Protein AF-A0A183QCM9-F1 (afdb_monomer_lite)

Radius of gyration: 24.81 Å; chains: 1; bounding box: 73×42×81 Å

Secondary structure (DSSP, 8-state):
----------------TTTTTTT--S------------HHHHHHHHHHHHHHHHHHHHHHHHHHHHHHHHH-GGG--HHHHHHHHHHHHHHHHHHHHHHHHTPPEEEEPTTS-EEEEE----TTS-TTSHHHHHHHHHHHHHHHHHHTTT-GGGGGGGGHHHHHHHHHHIIIIIHHHHH-TTHHHHHHHHHHHHHHHHHHHHHHHHHHHTTTTTS--

Foldseek 3Di:
DDDDDDPDDPPDDDDPPPPVVVVVPDDDDDDDPDDPDPLVVLLVVLVVVLVVLVCLQVVLLVVLVVCCVPPVVVVPDPVVVVLLVVLVVQLVVLSVVSCVQQDWDWDQDPVRDTDGPGRGDRLPPDDVDSSVLSVVSSVQSSVLSNCCVVDVVSSVSNVVNVVVVVVCCCVPPVCCVPPPPCVVPVVCVVVVVVVVVVVVVVVVVVVVVVVVVPPDD

pLDDT: mean 70.42, std 18.21, range [29.75, 94.12]

Sequence (217 aa):
MGSGSEYRCSQIFCYPKATFLLLVMFNQKKAHKEGTKSEKLIHEENVRTLKFYRYLFLSCYVVYFVITLTFFWSTFTKRYITLSLGCFGACLAAYKFMSYMASPSYAVNERGTRQLVDAGLDLNIGSGGLGEQAKDAIIMCSLVTMLSLIHQYFWFLLLIIPIRLFYVLWVNILAPWIFDPNQETQVNEKKQKKMERKMRRVGHLMHGTDRGVGRAN

Organism: NCBI:txid6188

Structure (mmCIF, N/CA/C/O backbone):
data_AF-A0A183QCM9-F1
#
_entry.id   AF-A0A183QCM9-F1
#
loop_
_atom_site.group_PDB
_atom_site.id
_atom_site.type_symbol
_atom_site.label_atom_id
_atom_site.label_alt_id
_atom_site.label_comp_id
_atom_site.label_asym_id
_atom_site.label_entity_id
_atom_site.label_seq_id
_atom_site.pdbx_PDB_ins_code
_atom_site.Cartn_x
_atom_site.Cartn_y
_atom_site.Cartn_z
_atom_site.occupancy
_atom_site.B_iso_or_equiv
_atom_site.auth_seq_id
_atom_site.auth_comp_id
_atom_site.auth_asym_id
_atom_site.auth_atom_id
_atom_site.pdbx_PDB_model_num
ATOM 1 N N . MET A 1 1 ? 51.012 9.308 -6.200 1.00 33.56 1 MET A N 1
ATOM 2 C CA . MET A 1 1 ? 50.925 9.574 -4.748 1.00 33.56 1 MET A CA 1
ATOM 3 C C . MET A 1 1 ? 49.754 10.517 -4.517 1.00 33.56 1 MET A C 1
ATOM 5 O O . MET A 1 1 ? 49.807 11.602 -5.070 1.00 33.56 1 MET A O 1
ATOM 9 N N . GLY A 1 2 ? 48.735 10.075 -3.761 1.00 35.66 2 GLY A N 1
ATOM 10 C CA . GLY A 1 2 ? 47.577 10.862 -3.279 1.00 35.66 2 GLY A CA 1
ATOM 11 C C . GLY A 1 2 ? 46.584 11.292 -4.370 1.00 35.66 2 GLY A C 1
ATOM 12 O O . GLY A 1 2 ? 46.995 11.703 -5.437 1.00 35.66 2 GLY A O 1
ATOM 13 N N . SER A 1 3 ? 45.264 11.233 -4.229 1.00 29.75 3 SER A N 1
ATOM 14 C CA . SER A 1 3 ? 44.393 11.086 -3.065 1.00 29.75 3 SER A CA 1
ATOM 15 C C . SER A 1 3 ? 43.049 10.558 -3.588 1.00 29.75 3 SER A C 1
ATOM 17 O O . SER A 1 3 ? 42.420 11.192 -4.433 1.00 29.75 3 SER A O 1
ATOM 19 N N . GLY A 1 4 ? 42.650 9.361 -3.153 1.00 32.19 4 GLY A N 1
ATOM 20 C CA . GLY A 1 4 ? 41.322 8.814 -3.409 1.00 32.19 4 GLY A CA 1
ATOM 21 C C . GLY A 1 4 ? 40.372 9.339 -2.343 1.00 32.19 4 GLY A C 1
ATOM 22 O O . GLY A 1 4 ? 40.523 8.988 -1.175 1.00 32.19 4 GLY A O 1
ATOM 23 N N . SER A 1 5 ? 39.419 10.188 -2.731 1.00 35.88 5 SER A N 1
ATOM 24 C CA . SER A 1 5 ? 38.401 10.688 -1.812 1.00 35.88 5 SER A CA 1
ATOM 25 C C . SER A 1 5 ? 37.395 9.585 -1.504 1.00 35.88 5 SER A C 1
ATOM 27 O O . SER A 1 5 ? 36.589 9.168 -2.339 1.00 35.88 5 SER A O 1
ATOM 29 N N . GLU A 1 6 ? 37.481 9.125 -0.271 1.00 36.28 6 GLU A N 1
ATOM 30 C CA . GLU A 1 6 ? 36.533 8.279 0.421 1.00 36.28 6 GLU A CA 1
ATOM 31 C C . GLU A 1 6 ? 35.112 8.860 0.390 1.00 36.28 6 GLU A C 1
ATOM 33 O O . GLU A 1 6 ? 34.869 9.962 0.875 1.00 36.28 6 GLU A O 1
ATOM 38 N N . TYR A 1 7 ? 34.140 8.071 -0.066 1.00 37.28 7 TYR A N 1
ATOM 39 C CA . TYR A 1 7 ? 32.736 8.271 0.298 1.00 37.28 7 TYR A CA 1
ATOM 40 C C . TYR A 1 7 ? 32.415 7.334 1.459 1.00 37.28 7 TYR A C 1
ATOM 42 O O . TYR A 1 7 ? 31.807 6.274 1.312 1.00 37.28 7 TYR A O 1
ATOM 50 N N . ARG A 1 8 ? 32.928 7.723 2.627 1.00 33.69 8 ARG A N 1
ATOM 51 C CA . ARG A 1 8 ? 32.689 7.092 3.921 1.00 33.69 8 ARG A CA 1
ATOM 52 C C . ARG A 1 8 ? 31.376 7.648 4.487 1.00 33.69 8 ARG A C 1
ATOM 54 O O . ARG A 1 8 ? 31.260 8.834 4.747 1.00 33.69 8 ARG A O 1
ATOM 61 N N . CYS A 1 9 ? 30.401 6.761 4.666 1.00 37.06 9 CYS A N 1
ATOM 62 C CA . CYS A 1 9 ? 29.493 6.718 5.815 1.00 37.06 9 CYS A CA 1
ATOM 63 C C . CYS A 1 9 ? 28.888 8.056 6.317 1.00 37.06 9 CYS A C 1
ATOM 65 O O . CYS A 1 9 ? 29.450 8.708 7.190 1.00 37.06 9 CYS A O 1
ATOM 67 N N . SER A 1 10 ? 27.659 8.378 5.895 1.00 33.44 10 SER A N 1
ATOM 68 C CA . SER A 1 10 ? 26.713 9.133 6.737 1.00 33.44 10 SER A CA 1
ATOM 69 C C . SER A 1 10 ? 25.597 8.201 7.203 1.00 33.44 10 SER A C 1
ATOM 71 O O . SER A 1 10 ? 24.537 8.058 6.600 1.00 33.44 10 SER A O 1
ATOM 73 N N . GLN A 1 11 ? 25.933 7.509 8.288 1.00 37.16 11 GLN A N 1
ATOM 74 C CA . GLN A 1 11 ? 25.071 6.772 9.201 1.00 37.16 11 GLN A CA 1
ATOM 75 C C . GLN A 1 11 ? 24.305 7.758 10.087 1.00 37.16 11 GLN A C 1
ATOM 77 O O . GLN A 1 11 ? 24.778 8.078 11.169 1.00 37.16 11 GLN A O 1
ATOM 82 N N . ILE A 1 12 ? 23.130 8.235 9.672 1.00 35.66 12 ILE A N 1
ATOM 83 C CA . ILE A 1 12 ? 22.180 8.868 10.606 1.00 35.66 12 ILE A CA 1
ATOM 84 C C . ILE A 1 12 ? 20.751 8.496 10.193 1.00 35.66 12 ILE A C 1
ATOM 86 O O . ILE A 1 12 ? 19.991 9.327 9.726 1.00 35.66 12 ILE A O 1
ATOM 90 N N . PHE A 1 13 ? 20.414 7.209 10.288 1.00 33.84 13 PHE A N 1
ATOM 91 C CA . PHE A 1 13 ? 19.097 6.722 10.734 1.00 33.84 13 PHE A CA 1
ATOM 92 C C . PHE A 1 13 ? 19.212 5.214 11.001 1.00 33.84 13 PHE A C 1
ATOM 94 O O . PHE A 1 13 ? 18.656 4.357 10.315 1.00 33.84 13 PHE A O 1
ATOM 101 N N . CYS A 1 14 ? 20.028 4.889 12.002 1.00 44.91 14 CYS A N 1
ATOM 102 C CA . CYS A 1 14 ? 20.029 3.586 12.642 1.00 44.91 14 CYS A CA 1
ATOM 103 C C . CYS A 1 14 ? 18.964 3.624 13.751 1.00 44.91 14 CYS A C 1
ATOM 105 O O . CYS A 1 14 ? 19.211 4.137 14.834 1.00 44.91 14 CYS A O 1
ATOM 107 N N . TYR A 1 15 ? 17.764 3.127 13.454 1.00 41.06 15 TYR A N 1
ATOM 108 C CA . TYR A 1 15 ? 16.844 2.555 14.442 1.00 41.06 15 TYR A CA 1
ATOM 109 C C . TYR A 1 15 ? 16.393 1.194 13.896 1.00 41.06 15 TYR A C 1
ATOM 111 O O . TYR A 1 15 ? 16.365 0.987 12.678 1.00 41.06 15 TYR A O 1
ATOM 119 N N . PRO A 1 16 ? 16.179 0.206 14.772 1.00 42.31 16 PRO A N 1
ATOM 120 C CA . PRO A 1 16 ? 16.552 -1.166 14.505 1.00 42.31 16 PRO A CA 1
ATOM 121 C C . PRO A 1 16 ? 15.592 -1.792 13.501 1.00 42.31 16 PRO A C 1
ATOM 123 O O . PRO A 1 16 ? 14.457 -2.138 13.816 1.00 42.31 16 PRO A O 1
ATOM 126 N N . LYS A 1 17 ? 16.118 -2.087 12.313 1.00 46.19 17 LYS A N 1
ATOM 127 C CA . LYS A 1 17 ? 15.540 -3.075 11.398 1.00 46.19 17 LYS A CA 1
ATOM 128 C C . LYS A 1 17 ? 15.493 -4.483 12.013 1.00 46.19 17 LYS A C 1
ATOM 130 O O . LYS A 1 17 ? 15.121 -5.401 11.313 1.00 46.19 17 LYS A O 1
ATOM 135 N N . ALA A 1 18 ? 15.885 -4.697 13.270 1.00 39.47 18 ALA A N 1
ATOM 136 C CA . ALA A 1 18 ? 15.950 -6.019 13.890 1.00 39.47 18 ALA A CA 1
ATOM 137 C C . ALA A 1 18 ? 14.667 -6.409 14.651 1.00 39.47 18 ALA A C 1
ATOM 139 O O . ALA A 1 18 ? 14.301 -7.579 14.647 1.00 39.47 18 ALA A O 1
ATOM 140 N N . THR A 1 19 ? 13.934 -5.461 15.246 1.00 43.91 19 THR A N 1
ATOM 141 C CA . THR A 1 19 ? 12.790 -5.810 16.118 1.00 43.91 19 THR A CA 1
ATOM 142 C C . THR A 1 19 ? 11.474 -5.966 15.352 1.00 43.91 19 THR A C 1
ATOM 144 O O . THR A 1 19 ? 10.635 -6.777 15.724 1.00 43.91 19 THR A O 1
ATOM 147 N N . PHE A 1 20 ? 11.303 -5.263 14.231 1.00 42.12 20 PHE A N 1
ATOM 148 C CA . PHE A 1 20 ? 10.138 -5.436 13.350 1.00 42.12 20 PHE A CA 1
ATOM 149 C C . PHE A 1 20 ? 10.320 -6.578 12.337 1.00 42.12 20 PHE A C 1
ATOM 151 O O . PHE A 1 20 ? 9.360 -7.144 11.821 1.00 42.12 20 PHE A O 1
ATOM 158 N N . LEU A 1 21 ? 11.575 -6.941 12.074 1.00 43.53 21 LEU A N 1
ATOM 159 C CA . LEU A 1 21 ? 11.946 -7.962 11.103 1.00 43.53 21 LEU A CA 1
ATOM 160 C C . LEU A 1 21 ? 11.696 -9.375 11.628 1.00 43.53 21 LEU A C 1
ATOM 162 O O . LEU A 1 21 ? 11.402 -10.247 10.825 1.00 43.53 21 LEU A O 1
ATOM 166 N N . LEU A 1 22 ? 11.714 -9.605 12.946 1.00 40.75 22 LEU A N 1
ATOM 167 C CA . LEU A 1 22 ? 11.486 -10.943 13.503 1.00 40.75 22 LEU A CA 1
ATOM 168 C C . LEU A 1 22 ? 10.038 -11.446 13.346 1.00 40.75 22 LEU A C 1
ATOM 170 O O . LEU A 1 22 ? 9.829 -12.655 13.306 1.00 40.75 22 LEU A O 1
ATOM 174 N N . LEU A 1 23 ? 9.049 -10.555 13.197 1.00 44.03 23 LEU A N 1
ATOM 175 C CA . LEU A 1 23 ? 7.640 -10.943 13.032 1.00 44.03 23 LEU A CA 1
ATOM 176 C C . LEU A 1 23 ? 7.211 -11.087 11.556 1.00 44.03 23 LEU A C 1
ATOM 178 O O . LEU A 1 23 ? 6.189 -11.700 11.267 1.00 44.03 23 LEU A O 1
ATOM 182 N N . VAL A 1 24 ? 8.008 -10.565 10.614 1.00 46.66 24 VAL A N 1
ATOM 183 C CA . VAL A 1 24 ? 7.757 -10.614 9.155 1.00 46.66 24 VAL A CA 1
ATOM 184 C C . VAL A 1 24 ? 8.752 -11.563 8.459 1.00 46.66 24 VAL A C 1
ATOM 186 O O . VAL A 1 24 ? 9.052 -11.450 7.273 1.00 46.66 24 VAL A O 1
ATOM 189 N N . MET A 1 25 ? 9.265 -12.554 9.196 1.00 39.16 25 MET A N 1
ATOM 190 C CA . MET A 1 25 ? 10.126 -13.640 8.703 1.00 39.16 25 MET A CA 1
ATOM 191 C C . MET A 1 25 ? 9.339 -14.712 7.930 1.00 39.16 25 MET A C 1
ATOM 193 O O . MET A 1 25 ? 9.562 -15.906 8.096 1.00 39.16 25 MET A O 1
ATOM 197 N N . PHE A 1 26 ? 8.441 -14.306 7.034 1.00 41.94 26 PHE A N 1
ATOM 198 C CA . PHE A 1 26 ? 7.976 -15.178 5.962 1.00 41.94 26 PHE A CA 1
ATOM 199 C C . PHE A 1 26 ? 8.173 -14.471 4.623 1.00 41.94 26 PHE A C 1
ATOM 201 O O . PHE A 1 26 ? 7.394 -13.612 4.224 1.00 41.94 26 PHE A O 1
ATOM 208 N N . ASN A 1 27 ? 9.201 -14.944 3.909 1.00 44.69 27 ASN A N 1
ATOM 209 C CA . ASN A 1 27 ? 9.439 -14.775 2.472 1.00 44.69 27 ASN A CA 1
ATOM 210 C C . ASN A 1 27 ? 10.376 -13.640 2.020 1.00 44.69 27 ASN A C 1
ATOM 212 O O . AS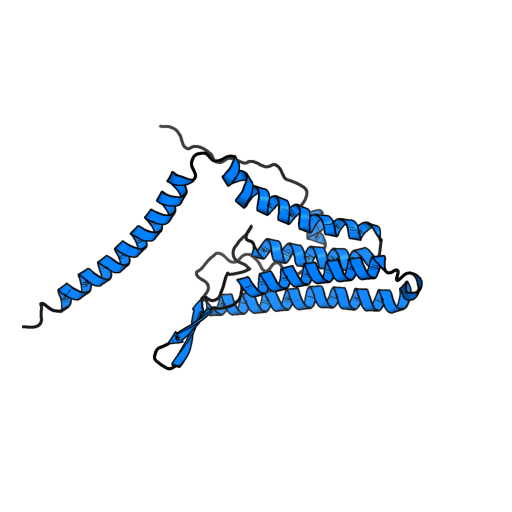N A 1 27 ? 10.021 -12.807 1.192 1.00 44.69 27 ASN A O 1
ATOM 216 N N . GLN A 1 28 ? 11.637 -13.689 2.456 1.00 35.59 28 GLN A N 1
ATOM 217 C CA . GLN A 1 28 ? 12.741 -13.142 1.660 1.00 35.59 28 GLN A CA 1
ATOM 218 C C . GLN A 1 28 ? 13.481 -14.306 0.993 1.00 35.59 28 GLN A C 1
ATOM 220 O O . GLN A 1 28 ? 14.385 -14.916 1.565 1.00 35.59 28 GLN A O 1
ATOM 225 N N . LYS A 1 29 ? 13.055 -14.660 -0.229 1.00 37.72 29 LYS A N 1
ATOM 226 C CA . LYS A 1 29 ? 13.871 -15.490 -1.125 1.00 37.72 29 LYS A CA 1
ATOM 227 C C . LYS A 1 29 ? 15.228 -14.800 -1.291 1.00 37.72 29 LYS A C 1
ATOM 229 O O . LYS A 1 29 ? 15.287 -13.616 -1.605 1.00 37.72 29 LYS A O 1
ATOM 234 N N . LYS A 1 30 ? 16.296 -15.564 -1.053 1.00 34.06 30 LYS A N 1
ATOM 235 C CA . LYS A 1 30 ? 17.705 -15.146 -1.092 1.00 34.06 30 LYS A CA 1
ATOM 236 C C . LYS A 1 30 ? 17.991 -14.273 -2.323 1.00 34.06 30 LYS A C 1
ATOM 238 O O . LYS A 1 30 ? 17.624 -14.657 -3.433 1.00 34.06 30 LYS A O 1
ATOM 243 N N . ALA A 1 31 ? 18.663 -13.140 -2.111 1.00 35.16 31 ALA A N 1
ATOM 244 C CA . ALA A 1 31 ? 19.127 -12.245 -3.167 1.00 35.16 31 ALA A CA 1
ATOM 245 C C . ALA A 1 31 ? 20.007 -13.024 -4.158 1.00 35.16 31 ALA A C 1
ATOM 247 O O . ALA A 1 31 ? 21.137 -13.405 -3.849 1.00 35.16 31 ALA A O 1
ATOM 248 N N . HIS A 1 32 ? 19.458 -13.317 -5.335 1.00 33.41 32 HIS A N 1
ATOM 249 C CA . HIS A 1 32 ? 20.208 -13.919 -6.426 1.00 33.41 32 HIS A CA 1
ATOM 250 C C . HIS A 1 32 ? 20.970 -12.807 -7.146 1.00 33.41 32 HIS A C 1
ATOM 252 O O . HIS A 1 32 ? 20.375 -11.790 -7.500 1.00 33.41 32 HIS A O 1
ATOM 258 N N . LYS A 1 33 ? 22.277 -13.003 -7.351 1.00 34.47 33 LYS A N 1
ATOM 259 C CA . LYS A 1 33 ? 23.149 -12.072 -8.079 1.00 34.47 33 LYS A CA 1
ATOM 260 C C . LYS A 1 33 ? 22.530 -11.701 -9.432 1.00 34.47 33 LYS A C 1
ATOM 262 O O . LYS A 1 33 ? 21.987 -12.569 -10.123 1.00 34.47 33 LYS A O 1
ATOM 267 N N . GLU A 1 34 ? 22.620 -10.414 -9.758 1.00 47.22 34 GLU A N 1
ATOM 268 C CA . GLU A 1 34 ? 22.103 -9.765 -10.964 1.00 47.22 34 GLU A CA 1
ATOM 269 C C . GLU A 1 34 ? 22.763 -10.342 -12.226 1.00 47.22 34 GLU A C 1
ATOM 271 O O . GLU A 1 34 ? 23.794 -9.873 -12.698 1.00 47.22 34 GLU A O 1
ATOM 276 N N . GLY A 1 35 ? 22.166 -11.400 -12.768 1.00 40.75 35 GLY A N 1
ATOM 277 C CA . GLY A 1 35 ? 22.272 -11.733 -14.184 1.00 40.75 35 GLY A CA 1
ATOM 278 C C . GLY A 1 35 ? 21.054 -11.166 -14.904 1.00 40.75 35 GLY A C 1
ATOM 279 O O . GLY A 1 35 ? 19.983 -11.085 -14.303 1.00 40.75 35 GLY A O 1
ATOM 280 N N . THR A 1 36 ? 21.210 -10.771 -16.168 1.00 46.09 36 THR A N 1
ATOM 281 C CA . THR A 1 36 ? 20.147 -10.263 -17.048 1.00 46.09 36 THR A CA 1
ATOM 282 C C . THR A 1 36 ? 18.964 -11.239 -17.069 1.00 46.09 36 THR A C 1
ATOM 284 O O . THR A 1 36 ? 18.945 -12.196 -17.843 1.00 46.09 36 THR A O 1
ATOM 287 N N . LYS A 1 37 ? 17.992 -11.050 -16.168 1.00 60.22 37 LYS A N 1
ATOM 288 C CA . LYS A 1 37 ? 16.781 -11.869 -16.131 1.00 60.22 37 LYS A CA 1
ATOM 28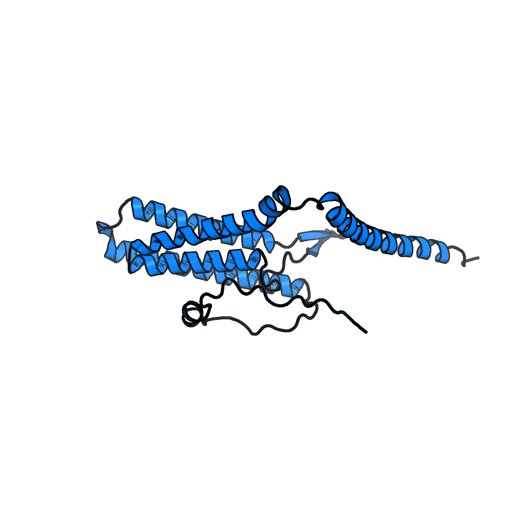9 C C . LYS A 1 37 ? 16.013 -11.619 -17.426 1.00 60.22 37 LYS A C 1
ATOM 291 O O . LYS A 1 37 ? 15.892 -10.480 -17.867 1.00 60.22 37 LYS A O 1
ATOM 296 N N . SER A 1 38 ? 15.510 -12.683 -18.048 1.00 67.62 38 SER A N 1
ATOM 297 C CA . SER A 1 38 ? 14.668 -12.554 -19.240 1.00 67.62 38 SER A CA 1
ATOM 298 C C . SER A 1 38 ? 13.412 -11.743 -18.902 1.00 67.62 38 SER A C 1
ATOM 300 O O . SER A 1 38 ? 12.798 -11.973 -17.864 1.00 67.62 38 SER A O 1
ATOM 302 N N . GLU A 1 39 ? 12.996 -10.835 -19.785 1.00 68.81 39 GLU A N 1
ATOM 303 C CA . GLU A 1 39 ? 11.806 -9.980 -19.625 1.00 68.81 39 GLU A CA 1
ATOM 304 C C . GLU A 1 39 ? 10.537 -10.773 -19.268 1.00 68.81 39 GLU A C 1
ATOM 306 O O . GLU A 1 39 ? 9.718 -10.337 -18.461 1.00 68.81 39 GLU A O 1
ATOM 311 N N . LYS A 1 40 ? 10.403 -11.995 -19.798 1.00 76.12 40 LYS A N 1
ATOM 312 C CA . LYS A 1 40 ? 9.297 -12.904 -19.460 1.00 76.12 40 LYS A CA 1
ATOM 313 C C . LYS A 1 40 ? 9.332 -13.349 -17.995 1.00 76.12 40 LYS A C 1
ATOM 315 O O . LYS A 1 40 ? 8.288 -13.398 -17.352 1.00 76.12 40 LYS A O 1
ATOM 320 N N . LEU A 1 41 ? 10.524 -13.641 -17.471 1.00 79.44 41 LEU A N 1
ATOM 321 C CA . LEU A 1 41 ? 10.718 -14.038 -16.076 1.00 79.44 41 LEU A CA 1
ATOM 322 C C . LEU A 1 41 ? 10.431 -12.864 -15.133 1.00 79.44 41 LEU A C 1
ATOM 324 O O . LEU A 1 41 ? 9.762 -13.053 -14.124 1.00 79.44 41 LEU A O 1
ATOM 328 N N . ILE A 1 42 ? 10.871 -11.654 -15.494 1.00 77.31 42 ILE A N 1
ATOM 329 C CA . ILE A 1 42 ? 10.589 -10.424 -14.734 1.00 77.31 42 ILE A CA 1
ATOM 330 C C . ILE A 1 42 ? 9.078 -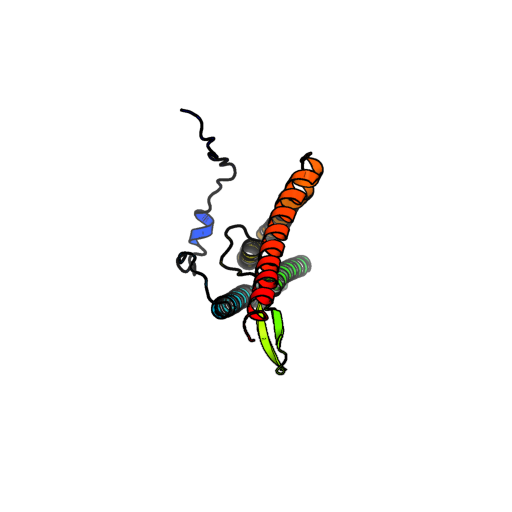10.190 -14.651 1.00 77.31 42 ILE A C 1
ATOM 332 O O . ILE A 1 42 ? 8.540 -9.941 -13.572 1.00 77.31 42 ILE A O 1
ATOM 336 N N . HIS A 1 43 ? 8.372 -10.327 -15.775 1.00 81.06 43 HIS A N 1
ATOM 337 C CA . HIS A 1 43 ? 6.923 -10.173 -15.801 1.00 81.06 43 HIS A CA 1
ATOM 338 C C . HIS A 1 43 ? 6.216 -11.208 -14.910 1.00 81.06 43 HIS A C 1
ATOM 340 O O . HIS A 1 43 ? 5.342 -10.857 -14.114 1.00 81.06 43 HIS A O 1
ATOM 346 N N . GLU A 1 44 ? 6.611 -12.479 -14.994 1.00 83.25 44 GLU A N 1
ATOM 347 C CA . GLU A 1 44 ? 6.026 -13.542 -14.174 1.00 83.25 44 GLU A CA 1
ATOM 348 C C . GLU A 1 44 ? 6.298 -13.337 -12.672 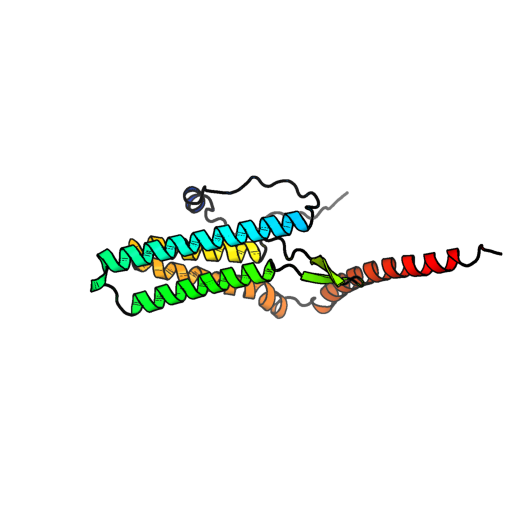1.00 83.25 44 GLU A C 1
ATOM 350 O O . GLU A 1 44 ? 5.387 -13.466 -11.845 1.00 83.25 44 GLU A O 1
ATOM 355 N N . GLU A 1 45 ? 7.522 -12.944 -12.306 1.00 83.44 45 GLU A N 1
ATOM 356 C CA . GLU A 1 45 ? 7.895 -12.607 -10.929 1.00 83.44 45 GLU A CA 1
ATOM 357 C C . GLU A 1 45 ? 7.104 -11.397 -10.402 1.00 83.44 45 GLU A C 1
ATOM 359 O O . GLU A 1 45 ? 6.604 -11.429 -9.270 1.00 83.44 45 GLU A O 1
ATOM 364 N N . ASN A 1 46 ? 6.913 -10.365 -11.226 1.00 85.50 46 ASN A N 1
ATOM 365 C CA . ASN A 1 46 ? 6.111 -9.187 -10.895 1.00 85.50 46 ASN A CA 1
ATOM 366 C C . ASN A 1 46 ? 4.641 -9.556 -10.643 1.00 85.50 46 ASN A C 1
ATOM 368 O O . ASN A 1 46 ? 4.068 -9.172 -9.620 1.00 85.50 46 ASN A O 1
ATOM 372 N N . VAL A 1 47 ? 4.030 -10.360 -11.521 1.00 85.69 47 VAL A N 1
ATOM 373 C CA . VAL A 1 47 ? 2.641 -10.826 -11.361 1.00 85.69 47 VAL A CA 1
ATOM 374 C C . VAL A 1 47 ? 2.486 -11.668 -10.098 1.00 85.69 47 VAL A C 1
ATOM 376 O O . VAL A 1 47 ? 1.514 -11.503 -9.353 1.00 85.69 47 VAL A O 1
ATOM 379 N N . ARG A 1 48 ? 3.442 -12.560 -9.818 1.00 86.19 48 ARG A N 1
ATOM 380 C CA . ARG A 1 48 ? 3.442 -13.366 -8.592 1.00 86.19 48 ARG A CA 1
ATOM 381 C C . ARG A 1 48 ? 3.524 -12.486 -7.347 1.00 86.19 48 ARG A C 1
ATOM 383 O O . ARG A 1 48 ? 2.773 -12.707 -6.397 1.00 86.19 48 ARG A O 1
ATOM 390 N N . THR A 1 49 ? 4.387 -11.476 -7.375 1.00 86.50 49 THR A N 1
ATOM 391 C CA . THR A 1 49 ? 4.550 -10.506 -6.285 1.00 86.50 49 THR A CA 1
ATOM 392 C C . THR A 1 49 ? 3.257 -9.726 -6.048 1.00 86.50 49 THR A C 1
ATOM 394 O O . THR A 1 49 ? 2.763 -9.681 -4.923 1.00 86.50 49 THR A O 1
ATOM 397 N N . LEU A 1 50 ? 2.634 -9.192 -7.101 1.00 88.19 50 LEU A N 1
ATOM 398 C CA . LEU A 1 50 ? 1.357 -8.480 -6.992 1.00 88.19 50 LEU A CA 1
ATOM 399 C C . LEU A 1 50 ? 0.249 -9.362 -6.408 1.00 88.19 50 LEU A C 1
ATOM 401 O O . LEU A 1 50 ? -0.512 -8.910 -5.553 1.00 88.19 50 LEU A O 1
ATOM 405 N N . LYS A 1 51 ? 0.150 -10.625 -6.840 1.00 90.06 51 LYS A N 1
ATOM 406 C CA . LYS A 1 51 ? -0.829 -11.573 -6.284 1.00 90.06 51 LYS A CA 1
ATOM 407 C C . LYS A 1 51 ? -0.589 -11.811 -4.795 1.00 90.06 51 LYS A C 1
ATOM 409 O O . LYS A 1 51 ? -1.545 -11.766 -4.029 1.00 90.06 51 LYS A O 1
ATOM 414 N N . PHE A 1 52 ? 0.662 -12.014 -4.385 1.00 90.06 52 PHE A N 1
ATOM 415 C CA . PHE A 1 52 ? 1.016 -12.209 -2.979 1.00 90.06 52 PHE A CA 1
ATOM 416 C C . PHE A 1 52 ? 0.552 -11.036 -2.107 1.00 90.06 52 PHE A C 1
ATOM 418 O O . PHE A 1 52 ? -0.201 -11.247 -1.158 1.00 90.06 52 PHE A O 1
ATOM 425 N N . TYR A 1 53 ? 0.917 -9.802 -2.469 1.00 89.81 53 TYR A N 1
ATOM 426 C CA . TYR A 1 53 ? 0.519 -8.621 -1.698 1.00 89.81 53 TYR A CA 1
ATOM 427 C C . TYR A 1 53 ? -0.990 -8.389 -1.714 1.00 89.81 53 TYR A C 1
ATOM 429 O O . TYR A 1 53 ? -1.550 -7.990 -0.696 1.00 89.81 53 TYR A O 1
ATOM 437 N N . ARG A 1 54 ? -1.665 -8.690 -2.832 1.00 91.19 54 ARG A N 1
ATOM 438 C CA . ARG A 1 54 ? -3.127 -8.646 -2.910 1.00 91.19 54 ARG A CA 1
ATOM 439 C C . ARG A 1 54 ? -3.765 -9.584 -1.893 1.00 91.19 54 ARG A C 1
ATOM 441 O O . ARG A 1 54 ? -4.631 -9.149 -1.144 1.00 91.19 54 ARG A O 1
ATOM 448 N N . TYR A 1 55 ? -3.355 -10.851 -1.867 1.00 91.12 55 TYR A N 1
ATOM 449 C CA . TYR A 1 55 ? -3.911 -11.811 -0.917 1.00 91.12 55 TYR A CA 1
ATOM 450 C C . TYR A 1 55 ? -3.591 -11.432 0.527 1.00 91.12 55 TYR A C 1
ATOM 452 O O . TYR A 1 55 ? -4.496 -11.491 1.349 1.00 91.12 55 TYR A O 1
ATOM 460 N N . LEU A 1 56 ? -2.369 -10.963 0.803 1.00 91.25 56 LEU A N 1
ATOM 461 C CA . LEU A 1 56 ? -1.934 -10.511 2.126 1.00 91.25 56 LEU A CA 1
ATOM 462 C C . LEU A 1 56 ? -2.882 -9.454 2.714 1.00 91.25 56 LEU A C 1
ATOM 464 O O . LEU A 1 56 ? -3.441 -9.648 3.794 1.00 91.25 56 LEU A O 1
ATOM 468 N N . PHE A 1 57 ? -3.082 -8.332 2.013 1.00 91.81 57 PHE A N 1
ATOM 469 C CA . PHE A 1 57 ? -3.891 -7.251 2.578 1.00 91.81 57 PHE A CA 1
ATOM 470 C C . PHE A 1 57 ? -5.379 -7.622 2.618 1.00 91.81 57 PHE A C 1
ATOM 472 O O . PHE A 1 57 ? -6.052 -7.285 3.592 1.00 91.81 57 PHE A O 1
ATOM 479 N N . LEU A 1 58 ? -5.897 -8.337 1.606 1.00 93.44 58 LEU A N 1
ATOM 480 C CA . LEU A 1 58 ? -7.293 -8.787 1.601 1.00 93.44 58 LEU A CA 1
ATOM 481 C C . LEU A 1 58 ? -7.570 -9.744 2.758 1.00 93.44 58 LEU A C 1
ATOM 483 O O . LEU A 1 58 ? -8.588 -9.581 3.423 1.00 93.44 58 LEU A O 1
ATOM 487 N N . SER A 1 59 ? -6.681 -10.704 3.038 1.00 93.75 59 SER A N 1
ATOM 488 C CA . SER A 1 59 ? -6.880 -11.633 4.152 1.00 93.75 59 SER A CA 1
ATOM 489 C C . SER A 1 59 ? -6.903 -10.908 5.494 1.00 93.75 59 SER A C 1
ATOM 491 O O . SER A 1 59 ? -7.794 -11.165 6.298 1.00 93.75 59 SER A O 1
ATOM 493 N N . CYS A 1 60 ? -5.992 -9.953 5.718 1.00 92.50 60 CYS A N 1
ATOM 494 C CA . CYS A 1 60 ? -5.988 -9.154 6.946 1.00 92.50 60 CYS A CA 1
ATOM 495 C C . CYS A 1 60 ? -7.283 -8.346 7.103 1.00 92.50 60 CYS A C 1
ATOM 497 O O . CYS A 1 60 ? -7.861 -8.319 8.186 1.00 92.50 60 CYS A O 1
ATOM 499 N N . TYR A 1 61 ? -7.773 -7.734 6.021 1.00 92.25 61 TYR A N 1
ATOM 500 C CA . TYR A 1 61 ? -9.019 -6.966 6.049 1.00 92.25 61 TYR A CA 1
ATOM 501 C C . TYR A 1 61 ? -10.253 -7.834 6.281 1.00 92.25 61 TYR A C 1
ATOM 503 O O . TYR A 1 61 ? -11.121 -7.454 7.062 1.00 92.25 61 TYR A O 1
ATOM 511 N N . VAL A 1 62 ? -10.335 -8.997 5.633 1.00 94.12 62 VAL A N 1
ATOM 512 C CA . VAL A 1 62 ? -11.438 -9.943 5.842 1.00 94.12 62 VAL A CA 1
ATOM 513 C C . VAL A 1 62 ? -11.476 -10.387 7.302 1.00 94.12 62 VAL A C 1
ATOM 515 O O . VAL A 1 62 ? -12.529 -10.316 7.927 1.00 94.12 62 VAL A O 1
ATOM 518 N N . VAL A 1 63 ? -10.329 -10.770 7.871 1.00 93.19 63 VAL A N 1
ATOM 519 C CA . VAL A 1 63 ? -10.230 -11.164 9.285 1.00 93.19 63 VAL A CA 1
ATOM 520 C C . VAL A 1 63 ? -10.627 -10.012 10.210 1.00 93.19 63 VAL A C 1
ATOM 522 O O . VAL A 1 63 ? -11.427 -10.215 11.121 1.00 93.19 63 VAL A O 1
ATOM 525 N N . TYR A 1 64 ? -10.133 -8.799 9.948 1.00 90.94 64 TYR A N 1
ATOM 526 C CA . TYR A 1 64 ? -10.506 -7.602 10.700 1.00 90.94 64 TYR A CA 1
ATOM 527 C C . TYR A 1 64 ? -12.018 -7.366 10.696 1.00 90.94 64 TYR A C 1
ATOM 529 O O . TYR A 1 64 ? -12.612 -7.201 11.762 1.00 90.94 64 TYR A O 1
ATOM 537 N N . PHE A 1 65 ? -12.657 -7.394 9.522 1.00 90.12 65 PHE A N 1
ATOM 538 C CA . PHE A 1 65 ? -14.099 -7.187 9.415 1.00 90.12 65 PHE A CA 1
ATOM 539 C C . PHE A 1 65 ? -14.889 -8.288 10.118 1.00 90.12 65 PHE A C 1
ATOM 541 O O . PHE A 1 65 ? -15.804 -7.966 10.867 1.00 90.12 65 PHE A O 1
ATOM 548 N N . VAL A 1 66 ? -14.525 -9.560 9.937 1.00 92.31 66 VAL A N 1
ATOM 549 C CA . VAL A 1 66 ? -15.214 -10.682 10.593 1.00 92.31 66 VAL A CA 1
ATOM 550 C C . VAL A 1 66 ? -15.163 -10.532 12.113 1.00 92.31 66 VAL A C 1
ATOM 552 O O . VAL A 1 66 ? -16.215 -10.509 12.742 1.00 92.31 66 VAL A O 1
ATOM 555 N N . ILE A 1 67 ? -13.974 -10.340 12.695 1.00 90.38 67 ILE A N 1
ATOM 556 C CA . ILE A 1 67 ? -13.812 -10.187 14.152 1.00 90.38 67 ILE A CA 1
ATOM 557 C C . ILE A 1 67 ? -14.574 -8.964 14.667 1.00 90.38 67 ILE A C 1
ATOM 559 O O . ILE A 1 67 ? -15.245 -9.026 15.698 1.00 90.38 67 ILE A O 1
ATOM 563 N N . THR A 1 68 ? -14.484 -7.845 13.949 1.00 88.00 68 THR A N 1
ATOM 564 C CA . THR A 1 68 ? -15.148 -6.607 14.360 1.00 88.00 68 THR A CA 1
ATOM 565 C C . THR A 1 68 ? -16.669 -6.751 14.344 1.00 88.00 68 THR A C 1
ATOM 567 O O . THR A 1 68 ? -17.333 -6.302 15.276 1.00 88.00 68 THR A O 1
ATOM 570 N N . LEU A 1 69 ? -17.220 -7.412 13.323 1.00 87.12 69 LEU A N 1
ATOM 571 C CA . LEU A 1 69 ? -18.658 -7.638 13.195 1.00 87.12 69 LEU A CA 1
ATOM 572 C C . LEU A 1 69 ? -19.184 -8.640 14.232 1.00 87.12 69 LEU A C 1
ATOM 574 O O . LEU A 1 69 ? -20.289 -8.447 14.730 1.00 87.12 69 LEU A O 1
ATOM 578 N N . THR A 1 70 ? -18.416 -9.678 14.583 1.00 88.12 70 THR A N 1
ATOM 579 C CA . THR A 1 70 ? -18.870 -10.709 15.533 1.00 88.12 70 THR A CA 1
ATOM 580 C C . THR A 1 70 ? -18.716 -10.301 16.996 1.00 88.12 70 THR A C 1
ATOM 582 O O . THR A 1 70 ? -19.590 -10.614 17.796 1.00 88.12 70 THR A O 1
ATOM 585 N N . PHE A 1 71 ? -17.625 -9.620 17.366 1.00 84.88 71 PHE A N 1
ATOM 586 C CA . PHE A 1 71 ? -17.311 -9.318 18.772 1.00 84.88 71 PHE A CA 1
ATOM 587 C C . PHE A 1 71 ? -17.520 -7.849 19.156 1.00 84.88 71 PHE A C 1
ATOM 589 O O . PHE A 1 71 ? -17.870 -7.563 20.297 1.00 84.88 71 PHE A O 1
ATOM 596 N N . PHE A 1 72 ? -17.327 -6.908 18.227 1.00 81.69 72 PHE A N 1
ATOM 597 C CA . PHE A 1 72 ? -17.256 -5.471 18.529 1.00 81.69 72 PHE A CA 1
ATOM 598 C C . PHE A 1 72 ? -18.387 -4.647 17.899 1.00 81.69 72 PHE A C 1
ATOM 600 O O . PHE A 1 72 ? -18.262 -3.428 17.765 1.00 81.69 72 PHE A O 1
ATOM 607 N N . TRP A 1 73 ? -19.517 -5.280 17.564 1.00 76.94 73 TRP A N 1
ATOM 608 C CA . TRP A 1 73 ? -20.669 -4.627 16.928 1.00 76.94 73 TRP A CA 1
ATOM 609 C C . TRP A 1 73 ? -21.132 -3.362 17.670 1.00 76.94 73 TRP A C 1
ATOM 611 O O . TRP A 1 73 ? -21.334 -2.314 17.062 1.00 76.94 73 TRP A O 1
ATOM 621 N N . SER A 1 74 ? -21.212 -3.420 19.005 1.00 75.25 74 SER A N 1
ATOM 622 C CA . SER A 1 74 ? -21.643 -2.283 19.834 1.00 75.25 74 SER A CA 1
ATOM 623 C C . SER A 1 74 ? -20.625 -1.136 19.900 1.00 75.25 74 SER A C 1
ATOM 625 O O . SER A 1 74 ? -20.992 -0.014 20.240 1.00 75.25 74 SER A O 1
ATOM 627 N N . THR A 1 75 ? -19.350 -1.399 19.608 1.00 70.38 75 THR A N 1
ATOM 628 C CA . THR A 1 75 ? -18.251 -0.417 19.654 1.00 70.38 75 THR A CA 1
ATOM 629 C C . THR A 1 75 ? -17.902 0.100 18.254 1.00 70.38 75 THR A C 1
ATOM 631 O O . THR A 1 75 ? -16.982 0.907 18.092 1.00 70.38 75 THR A O 1
ATOM 634 N N . PHE A 1 76 ? -18.645 -0.330 17.228 1.00 74.25 76 PHE A N 1
ATOM 635 C CA . PHE A 1 76 ? -18.429 0.028 15.830 1.00 74.25 76 PHE A CA 1
ATOM 636 C C . PHE A 1 76 ? -18.905 1.458 15.526 1.00 74.25 76 PHE A C 1
ATOM 638 O O . PHE A 1 76 ? -19.877 1.722 14.822 1.00 74.25 76 PHE A O 1
ATOM 645 N N . THR A 1 77 ? -18.200 2.424 16.108 1.00 80.94 77 THR A N 1
ATOM 646 C CA . THR A 1 77 ? -18.445 3.856 15.950 1.00 80.94 77 THR A CA 1
ATOM 647 C C . THR A 1 77 ? -18.027 4.327 14.557 1.00 80.94 77 THR A C 1
ATOM 649 O O . THR A 1 77 ? -17.021 3.872 14.012 1.00 80.94 77 THR A O 1
ATOM 652 N N . LYS A 1 78 ? -18.721 5.344 14.022 1.00 82.00 78 LYS A N 1
ATOM 653 C CA . LYS A 1 78 ? -18.420 6.009 12.733 1.00 82.00 78 LYS A CA 1
ATOM 654 C C . LYS A 1 78 ? -16.924 6.308 12.528 1.00 82.00 78 LYS A C 1
ATOM 656 O O . LYS A 1 78 ? -16.405 6.111 11.437 1.00 82.00 78 LYS A O 1
ATOM 661 N N . ARG A 1 79 ? -16.214 6.699 13.597 1.00 83.25 79 ARG A N 1
ATOM 662 C CA . ARG A 1 79 ? -14.749 6.883 13.636 1.00 83.25 79 ARG A CA 1
ATOM 663 C C . ARG A 1 79 ? -13.978 5.694 13.047 1.00 83.25 79 ARG A C 1
ATOM 665 O O . ARG A 1 79 ? -13.084 5.900 12.234 1.00 83.25 79 ARG A O 1
ATOM 672 N N . TYR A 1 80 ? -14.283 4.476 13.486 1.00 84.00 80 TYR A N 1
ATOM 673 C CA . TYR A 1 80 ? -13.553 3.272 13.084 1.00 84.00 80 TYR A CA 1
ATOM 674 C C . TYR A 1 80 ? -13.834 2.906 11.633 1.00 84.00 80 TYR A C 1
ATOM 676 O O . TYR A 1 80 ? -12.930 2.487 10.916 1.00 84.00 80 TYR A O 1
ATOM 684 N N . ILE A 1 81 ? -15.066 3.139 11.180 1.00 86.19 81 ILE A N 1
ATOM 685 C CA . ILE A 1 81 ? -15.453 2.964 9.780 1.00 86.19 81 ILE A CA 1
ATOM 686 C C . ILE A 1 81 ? -14.643 3.919 8.900 1.00 86.19 81 ILE A C 1
ATOM 688 O O . ILE A 1 81 ? -14.006 3.484 7.949 1.00 86.19 81 ILE A O 1
ATOM 692 N N . THR A 1 82 ? -14.578 5.207 9.246 1.00 88.75 82 THR A N 1
ATOM 693 C CA . THR A 1 82 ? -13.807 6.181 8.460 1.00 88.75 82 THR A CA 1
ATOM 694 C C . THR A 1 82 ? -12.311 5.851 8.438 1.00 88.75 82 THR A C 1
ATOM 696 O O . THR A 1 82 ? -11.688 5.917 7.380 1.00 88.75 82 THR A O 1
ATOM 699 N N . LEU A 1 83 ? -11.726 5.462 9.576 1.00 88.25 83 LEU A N 1
ATOM 700 C CA . LEU A 1 83 ? -10.303 5.110 9.663 1.00 88.25 83 LEU A CA 1
ATOM 701 C C . LEU A 1 83 ? -9.967 3.819 8.904 1.00 88.25 83 LEU A C 1
ATOM 703 O O . LEU A 1 83 ? -8.970 3.780 8.183 1.00 88.25 83 LEU A O 1
ATOM 707 N N . SER A 1 84 ? -10.806 2.787 9.017 1.00 89.31 84 SER A N 1
ATOM 708 C CA . SER A 1 84 ? -10.627 1.527 8.285 1.00 89.31 84 SER A CA 1
ATOM 709 C C . SER A 1 84 ? -10.800 1.715 6.779 1.00 89.31 84 SER A C 1
ATOM 711 O O . SER A 1 84 ? -9.969 1.235 6.015 1.00 89.31 84 SER A O 1
ATOM 713 N N . LEU A 1 85 ? -11.793 2.489 6.330 1.00 90.88 85 LEU A N 1
ATOM 714 C CA . LEU A 1 85 ? -11.950 2.837 4.915 1.00 90.88 85 LEU A CA 1
ATOM 715 C C . LEU A 1 85 ? -10.777 3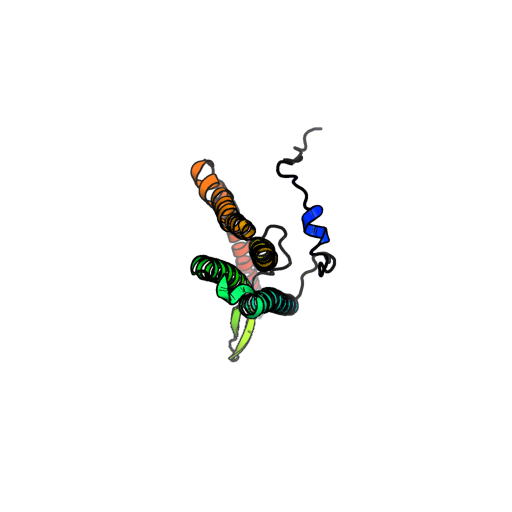.674 4.392 1.00 90.88 85 LEU A C 1
ATOM 717 O O . LEU A 1 85 ? -10.294 3.425 3.289 1.00 90.88 85 LEU A O 1
ATOM 721 N N . GLY A 1 86 ? -10.281 4.631 5.181 1.00 89.94 86 GLY A N 1
ATOM 722 C CA . GLY A 1 86 ? -9.107 5.432 4.827 1.00 89.94 86 GLY A CA 1
ATOM 723 C C . GLY A 1 86 ? -7.840 4.582 4.698 1.00 89.94 86 GLY A C 1
ATOM 724 O O . GLY A 1 86 ? -7.111 4.698 3.713 1.00 89.94 86 GLY A O 1
ATOM 725 N N . CYS A 1 87 ? -7.608 3.672 5.646 1.00 90.38 87 CYS A N 1
ATOM 726 C CA . CYS A 1 87 ? -6.500 2.721 5.593 1.00 90.38 87 CYS A CA 1
ATOM 727 C C . CYS A 1 87 ? -6.622 1.777 4.388 1.00 90.38 87 CYS A C 1
ATOM 729 O O . CYS A 1 87 ? -5.639 1.548 3.680 1.00 90.38 87 CYS A O 1
ATOM 731 N N . PHE A 1 88 ? -7.831 1.290 4.099 1.00 91.69 88 PHE A N 1
ATOM 732 C CA . PHE A 1 88 ? -8.096 0.437 2.946 1.00 91.69 88 PHE A CA 1
ATOM 733 C C . PHE A 1 88 ? -7.818 1.180 1.641 1.00 91.69 88 PHE A C 1
ATOM 735 O O . PHE A 1 88 ? -7.122 0.659 0.772 1.00 91.69 88 PHE A O 1
ATOM 742 N N . GLY A 1 89 ? -8.295 2.423 1.529 1.00 91.25 89 GLY A N 1
ATOM 743 C CA . GLY A 1 89 ? -8.037 3.301 0.393 1.00 91.25 89 GLY A CA 1
ATOM 744 C C . GLY A 1 89 ? -6.545 3.559 0.182 1.00 91.25 89 GLY A C 1
ATOM 745 O O . GLY A 1 89 ? -6.062 3.427 -0.940 1.00 91.25 89 GLY A O 1
ATOM 746 N N . ALA A 1 90 ? -5.792 3.842 1.249 1.00 89.25 90 ALA A N 1
ATOM 747 C CA . ALA A 1 90 ? -4.342 4.032 1.178 1.00 89.25 90 ALA A CA 1
ATOM 748 C C . ALA A 1 90 ? -3.610 2.759 0.713 1.00 89.25 90 ALA A C 1
ATOM 750 O O . ALA A 1 90 ? -2.737 2.815 -0.154 1.00 89.25 90 ALA A O 1
ATOM 751 N N . CYS A 1 91 ? -4.001 1.597 1.242 1.00 90.62 91 CYS A N 1
ATOM 752 C CA . CYS A 1 91 ? -3.441 0.303 0.856 1.00 90.62 91 CYS A CA 1
ATOM 753 C C . CYS A 1 91 ? -3.762 -0.037 -0.611 1.00 90.62 91 CYS A C 1
ATOM 755 O O . CYS A 1 91 ? -2.889 -0.454 -1.375 1.00 90.62 91 CYS A O 1
ATOM 757 N N . LEU A 1 92 ? -5.004 0.220 -1.037 1.00 92.25 92 LEU A N 1
ATOM 758 C CA . LEU A 1 92 ? -5.451 0.031 -2.412 1.00 92.25 92 LEU A CA 1
ATOM 759 C C . LEU A 1 92 ? -4.718 0.971 -3.374 1.00 92.25 92 LEU A C 1
ATOM 761 O O . LEU A 1 92 ? -4.304 0.531 -4.444 1.00 92.25 92 LEU A O 1
ATOM 765 N N . ALA A 1 93 ? -4.511 2.233 -2.996 1.00 90.44 93 ALA A N 1
ATOM 766 C CA . ALA A 1 93 ? -3.739 3.193 -3.778 1.00 90.44 93 ALA A CA 1
ATOM 767 C C . ALA A 1 93 ? -2.284 2.731 -3.953 1.00 90.44 93 ALA A C 1
ATOM 769 O O . ALA A 1 93 ? -1.785 2.708 -5.078 1.00 90.44 93 ALA A O 1
ATOM 770 N N . ALA A 1 94 ? -1.631 2.273 -2.879 1.00 88.69 94 ALA A N 1
ATOM 771 C CA . ALA A 1 94 ? -0.278 1.716 -2.942 1.00 88.69 94 ALA A CA 1
ATOM 772 C C . ALA A 1 94 ? -0.208 0.467 -3.841 1.00 88.69 94 ALA A C 1
ATOM 774 O O . ALA A 1 94 ? 0.699 0.338 -4.667 1.00 88.69 94 ALA A O 1
ATOM 775 N N . TYR A 1 95 ? -1.197 -0.426 -3.746 1.00 90.38 95 TYR A N 1
ATOM 776 C CA . TYR A 1 95 ? -1.305 -1.596 -4.617 1.00 90.38 95 TYR A CA 1
ATOM 777 C C . TYR A 1 95 ? -1.509 -1.214 -6.089 1.00 90.38 95 TYR A C 1
ATOM 779 O O . TYR A 1 95 ? -0.855 -1.767 -6.972 1.00 90.38 95 TYR A O 1
ATOM 787 N N . LYS A 1 96 ? -2.393 -0.251 -6.373 1.00 90.25 96 LYS A N 1
ATOM 788 C CA . LYS A 1 96 ? -2.635 0.245 -7.734 1.00 90.25 96 LYS A CA 1
ATOM 789 C C . LYS A 1 96 ? -1.393 0.902 -8.318 1.00 90.25 96 LYS A C 1
ATOM 791 O O . LYS A 1 96 ? -1.065 0.630 -9.469 1.00 90.25 96 LYS A O 1
ATOM 796 N N . PHE A 1 97 ? -0.674 1.684 -7.521 1.00 86.94 97 PHE A N 1
ATOM 797 C CA . PHE A 1 97 ? 0.605 2.267 -7.908 1.00 86.94 97 PHE A CA 1
ATOM 798 C C . PHE A 1 97 ? 1.642 1.185 -8.251 1.00 86.94 97 PHE A C 1
ATOM 800 O O . PHE A 1 97 ? 2.262 1.234 -9.312 1.00 86.94 97 PHE A O 1
ATOM 807 N N . MET A 1 98 ? 1.763 0.147 -7.418 1.00 85.31 98 MET A N 1
ATOM 808 C CA . MET A 1 98 ? 2.640 -0.999 -7.685 1.00 85.31 98 MET A CA 1
ATOM 809 C C . MET A 1 98 ? 2.242 -1.754 -8.964 1.00 85.31 98 MET A C 1
ATOM 811 O O . MET A 1 98 ? 3.100 -2.109 -9.768 1.00 85.31 98 MET A O 1
ATOM 815 N N . SER A 1 99 ? 0.941 -1.965 -9.178 1.00 85.75 99 SER A N 1
ATOM 816 C CA . SER A 1 99 ? 0.409 -2.627 -10.373 1.00 85.75 99 SER A CA 1
ATOM 817 C C . SER A 1 99 ? 0.640 -1.811 -11.644 1.00 85.75 99 SER A C 1
ATOM 819 O O . SER A 1 99 ? 0.883 -2.392 -12.698 1.00 85.75 99 SER A O 1
ATOM 821 N N . TYR A 1 100 ? 0.558 -0.484 -11.558 1.00 85.06 100 TYR A N 1
ATOM 822 C CA . TYR A 1 100 ? 0.836 0.406 -12.680 1.00 85.06 100 TYR A CA 1
ATOM 823 C C . TYR A 1 100 ? 2.314 0.343 -13.079 1.00 85.06 100 TYR A C 1
ATOM 825 O O . TYR A 1 100 ? 2.621 0.166 -14.252 1.00 85.06 100 TYR A O 1
ATOM 833 N N . MET A 1 101 ? 3.232 0.382 -12.107 1.00 78.88 101 MET A N 1
ATOM 834 C CA . MET A 1 101 ? 4.674 0.287 -12.383 1.00 78.88 101 MET A CA 1
ATOM 835 C C . MET A 1 101 ? 5.090 -1.057 -12.994 1.00 78.88 101 MET A C 1
ATOM 837 O O . MET A 1 101 ? 6.001 -1.103 -13.816 1.00 78.88 101 MET A O 1
ATOM 841 N N . ALA A 1 102 ? 4.421 -2.141 -12.608 1.00 81.12 102 ALA A N 1
ATOM 842 C CA . ALA A 1 102 ? 4.682 -3.481 -13.126 1.00 81.12 102 ALA A CA 1
ATOM 843 C C . ALA A 1 102 ? 3.880 -3.831 -14.391 1.00 81.12 102 ALA A C 1
ATOM 845 O O . ALA A 1 102 ? 3.911 -4.984 -14.826 1.00 81.12 102 ALA A O 1
ATOM 846 N N . SER A 1 103 ? 3.122 -2.884 -14.955 1.00 74.56 103 SER A N 1
ATOM 847 C CA . SER A 1 103 ? 2.326 -3.151 -16.151 1.00 74.56 103 SER A CA 1
ATOM 848 C C . SER A 1 103 ? 3.239 -3.309 -17.375 1.00 74.56 103 SER A C 1
ATOM 850 O O . SER A 1 103 ? 4.004 -2.393 -17.677 1.00 74.56 103 SER A O 1
ATOM 852 N N . PRO A 1 104 ? 3.171 -4.449 -18.083 1.00 71.62 104 PRO A N 1
ATOM 853 C CA . PRO A 1 104 ? 3.957 -4.674 -19.291 1.00 71.62 104 PRO A CA 1
ATOM 854 C C . PRO A 1 104 ? 3.452 -3.812 -20.453 1.00 71.62 104 PRO A C 1
ATOM 856 O O . PRO A 1 104 ? 2.243 -3.643 -20.638 1.00 71.62 104 PRO A O 1
ATOM 859 N N . SER A 1 105 ? 4.376 -3.321 -21.275 1.00 68.81 105 SER A N 1
ATOM 860 C CA . SER A 1 105 ? 4.059 -2.659 -22.538 1.00 68.81 105 SER A CA 1
ATOM 861 C C . SER A 1 105 ? 4.188 -3.656 -23.686 1.00 68.81 105 SER A C 1
ATOM 863 O O . SER A 1 105 ? 5.243 -4.260 -23.904 1.00 68.81 105 SER A O 1
ATOM 865 N N . TYR A 1 106 ? 3.100 -3.837 -24.430 1.00 69.94 106 TYR A N 1
ATOM 866 C CA . TYR A 1 106 ? 3.058 -4.686 -25.617 1.00 69.94 106 TYR A CA 1
ATOM 867 C C . TYR A 1 106 ? 2.974 -3.801 -26.856 1.00 69.94 106 TYR A C 1
ATOM 869 O O . TYR A 1 106 ? 2.075 -2.964 -26.941 1.00 69.94 106 TYR A O 1
ATOM 877 N N . ALA A 1 107 ? 3.848 -4.021 -27.837 1.00 68.50 107 ALA A N 1
ATOM 878 C CA . ALA A 1 107 ? 3.649 -3.470 -29.174 1.00 68.50 107 ALA A CA 1
ATOM 879 C C . ALA A 1 107 ? 3.133 -4.551 -30.117 1.00 68.50 107 ALA A C 1
ATOM 881 O O . ALA A 1 107 ? 3.415 -5.745 -29.977 1.00 68.50 107 ALA A O 1
ATOM 882 N N . VAL A 1 108 ? 2.340 -4.112 -31.084 1.00 69.31 108 VAL A N 1
ATOM 883 C CA . VAL A 1 108 ? 1.872 -4.955 -32.176 1.00 69.31 108 VAL A CA 1
ATOM 884 C C . VAL A 1 108 ? 2.935 -4.898 -33.263 1.00 69.31 108 VAL A C 1
ATOM 886 O O . VAL A 1 108 ? 3.233 -3.824 -33.777 1.00 69.31 108 VAL A O 1
ATOM 889 N N . ASN A 1 109 ? 3.527 -6.044 -33.589 1.00 66.56 109 ASN A N 1
ATOM 890 C CA . ASN A 1 109 ? 4.437 -6.127 -34.727 1.00 66.56 109 ASN A CA 1
ATOM 891 C C . ASN A 1 109 ? 3.675 -6.022 -36.046 1.00 66.56 109 ASN A C 1
ATOM 893 O O . ASN A 1 109 ? 2.483 -6.308 -36.114 1.00 66.56 109 ASN A O 1
ATOM 897 N N . GLU A 1 110 ? 4.413 -5.767 -37.122 1.00 63.69 110 GLU A N 1
ATOM 898 C CA . GLU A 1 110 ? 3.934 -5.716 -38.512 1.00 63.69 110 GLU A CA 1
ATOM 899 C C . GLU A 1 110 ? 3.164 -6.980 -38.959 1.00 63.69 110 GLU A C 1
ATOM 901 O O . GLU A 1 110 ? 2.406 -6.943 -39.920 1.00 63.69 110 GLU A O 1
ATOM 906 N N . ARG A 1 111 ? 3.300 -8.099 -38.229 1.00 68.56 111 ARG A N 1
ATOM 907 C CA . ARG A 1 111 ? 2.576 -9.368 -38.453 1.00 68.56 111 ARG A CA 1
ATOM 908 C C . ARG A 1 111 ? 1.281 -9.515 -37.637 1.00 68.56 111 ARG A C 1
ATOM 910 O O . ARG A 1 111 ? 0.723 -10.605 -37.571 1.00 68.56 111 ARG A O 1
ATOM 917 N N . GLY A 1 112 ? 0.839 -8.473 -36.932 1.00 67.00 112 GLY A N 1
ATOM 918 C CA . GLY A 1 112 ? -0.356 -8.497 -36.076 1.00 67.00 112 GLY A CA 1
ATOM 919 C C . GLY A 1 112 ? -0.193 -9.241 -34.741 1.00 67.00 112 GLY A C 1
ATOM 920 O O . GLY A 1 112 ? -1.129 -9.297 -33.945 1.00 67.00 112 GLY A O 1
ATOM 921 N N . THR A 1 113 ? 0.984 -9.805 -34.447 1.00 65.44 113 THR A N 1
ATOM 922 C CA . THR A 1 113 ? 1.262 -10.486 -33.172 1.00 65.44 113 THR A CA 1
ATOM 923 C C . THR A 1 113 ? 1.651 -9.479 -32.083 1.00 65.44 113 THR A C 1
ATOM 925 O O . THR A 1 113 ? 2.539 -8.650 -32.296 1.00 65.44 113 THR A O 1
ATOM 928 N N . ARG A 1 114 ? 1.026 -9.565 -30.896 1.00 63.03 114 ARG A N 1
ATOM 929 C CA . ARG A 1 114 ? 1.431 -8.795 -29.704 1.00 63.03 114 ARG A CA 1
ATOM 930 C C . ARG A 1 114 ? 2.770 -9.321 -29.186 1.00 63.03 114 ARG A C 1
ATOM 932 O O . ARG A 1 114 ? 2.819 -10.419 -28.635 1.00 63.03 114 ARG A O 1
ATOM 939 N N . GLN A 1 115 ? 3.840 -8.548 -29.345 1.00 62.28 115 GLN A N 1
ATOM 940 C CA . GLN A 1 115 ? 5.139 -8.840 -28.745 1.00 62.28 115 GLN A CA 1
ATOM 941 C C . GLN A 1 115 ? 5.335 -7.974 -27.496 1.00 62.28 115 GLN A C 1
ATOM 943 O O . GLN A 1 115 ? 4.973 -6.797 -27.464 1.00 62.28 115 GLN A O 1
ATOM 948 N N . LEU A 1 116 ? 5.880 -8.582 -26.441 1.00 62.03 116 LEU A N 1
ATOM 949 C CA . LEU A 1 116 ? 6.300 -7.876 -25.233 1.00 62.03 116 LEU A CA 1
ATOM 950 C C . LEU A 1 116 ? 7.475 -6.961 -25.609 1.00 62.03 116 LEU A C 1
ATOM 952 O O . LEU A 1 116 ? 8.498 -7.464 -26.065 1.00 62.03 116 LEU A O 1
ATOM 956 N N . VAL A 1 117 ? 7.293 -5.644 -25.489 1.00 65.00 117 VAL A N 1
ATOM 957 C CA . VAL A 1 117 ? 8.343 -4.643 -25.757 1.00 65.00 117 VAL A CA 1
ATOM 958 C C . VAL A 1 117 ? 9.044 -4.229 -24.474 1.00 65.00 117 VAL A C 1
ATOM 960 O O . VAL A 1 117 ? 10.232 -3.932 -24.498 1.00 65.00 117 VAL A O 1
ATOM 963 N N . ASP A 1 118 ? 8.309 -4.212 -23.364 1.00 66.50 118 ASP A N 1
ATOM 964 C CA . ASP A 1 118 ? 8.849 -3.941 -22.039 1.00 66.50 118 ASP A CA 1
ATOM 965 C C . ASP A 1 118 ? 8.058 -4.751 -21.001 1.00 66.50 118 ASP A C 1
ATOM 967 O O . ASP A 1 118 ? 6.823 -4.767 -21.016 1.00 66.50 118 ASP A O 1
ATOM 971 N N . ALA A 1 119 ? 8.756 -5.441 -20.101 1.00 61.34 119 ALA A N 1
ATOM 972 C CA . ALA A 1 119 ? 8.149 -6.218 -19.018 1.00 61.34 119 ALA A CA 1
ATOM 973 C C . ALA A 1 119 ? 7.557 -5.341 -17.897 1.00 61.34 119 ALA A C 1
ATOM 975 O O . ALA A 1 119 ? 6.862 -5.866 -17.021 1.00 61.34 119 ALA A O 1
ATOM 976 N N . GLY A 1 120 ? 7.810 -4.029 -17.937 1.00 69.44 120 GLY A N 1
ATOM 977 C CA . GLY A 1 120 ? 7.510 -3.095 -16.858 1.00 69.44 120 GLY A CA 1
ATOM 978 C C . GLY A 1 120 ? 8.669 -3.006 -15.864 1.00 69.44 120 GLY A C 1
ATOM 979 O O . GLY A 1 120 ? 9.655 -3.741 -15.951 1.00 69.44 120 GLY A O 1
ATOM 980 N N . LEU A 1 121 ? 8.563 -2.097 -14.892 1.00 68.12 121 LEU A N 1
ATOM 981 C CA . LEU A 1 121 ? 9.610 -1.922 -13.889 1.00 68.12 121 LEU A CA 1
ATOM 982 C C . LEU A 1 121 ? 9.707 -3.181 -13.016 1.00 68.12 121 LEU A C 1
ATOM 984 O O . LEU A 1 121 ? 8.710 -3.626 -12.441 1.00 68.12 121 LEU A O 1
ATOM 988 N N . ASP A 1 122 ? 10.907 -3.747 -12.892 1.00 72.94 122 ASP A N 1
ATOM 989 C CA . ASP A 1 122 ? 11.140 -4.864 -11.979 1.00 72.94 122 ASP A CA 1
ATOM 990 C C . ASP A 1 122 ? 10.940 -4.390 -10.532 1.00 72.94 122 ASP A C 1
ATOM 992 O O . ASP A 1 122 ? 11.700 -3.575 -9.999 1.00 72.94 122 ASP A O 1
ATOM 996 N N . LEU A 1 123 ? 9.888 -4.899 -9.888 1.00 73.38 123 LEU A N 1
ATOM 997 C CA . LEU A 1 123 ? 9.540 -4.535 -8.518 1.00 73.38 123 LEU A CA 1
ATOM 998 C C . LEU A 1 123 ? 10.529 -5.102 -7.493 1.00 73.38 123 LEU A C 1
ATOM 1000 O O . LEU A 1 123 ? 10.438 -4.756 -6.315 1.00 73.38 123 LEU A O 1
ATOM 1004 N N . ASN A 1 124 ? 11.413 -6.016 -7.883 1.00 71.12 124 ASN A N 1
ATOM 1005 C CA . ASN A 1 124 ? 12.258 -6.815 -7.004 1.00 71.12 124 ASN A CA 1
ATOM 1006 C C . ASN A 1 124 ? 13.760 -6.503 -7.111 1.00 71.12 124 ASN A C 1
ATOM 1008 O O . ASN A 1 124 ? 14.519 -7.005 -6.288 1.00 71.12 124 ASN A O 1
ATOM 1012 N N . ILE A 1 125 ? 14.187 -5.683 -8.079 1.00 60.12 125 ILE A N 1
ATOM 1013 C CA . ILE A 1 125 ? 15.615 -5.415 -8.349 1.00 60.12 125 ILE A CA 1
ATOM 1014 C C . ILE A 1 125 ? 16.142 -4.104 -7.719 1.00 60.12 125 ILE A C 1
ATOM 1016 O O . ILE A 1 125 ? 17.345 -3.939 -7.569 1.00 60.12 125 ILE A O 1
ATOM 1020 N N . GLY A 1 126 ? 15.295 -3.175 -7.266 1.00 56.25 126 GLY A N 1
ATOM 1021 C CA . GLY A 1 126 ? 15.758 -1.886 -6.723 1.00 56.25 126 GLY A CA 1
ATOM 1022 C C . GLY A 1 126 ? 15.662 -1.763 -5.202 1.00 56.25 126 GLY A C 1
ATOM 1023 O O . GLY A 1 126 ? 14.610 -1.355 -4.711 1.00 56.25 126 GLY A O 1
ATOM 1024 N N . SER A 1 127 ? 16.749 -2.014 -4.463 1.00 47.91 127 SER A N 1
ATOM 1025 C CA . SER A 1 127 ? 16.848 -1.610 -3.049 1.00 47.91 127 SER A CA 1
ATOM 1026 C C . SER A 1 127 ? 16.794 -0.079 -2.951 1.00 47.91 127 SER A C 1
ATOM 1028 O O . SER A 1 127 ? 17.699 0.602 -3.434 1.00 47.91 127 SER A O 1
ATOM 1030 N N . GLY A 1 128 ? 15.723 0.469 -2.377 1.00 58.44 128 GLY A N 1
ATOM 1031 C CA . GLY A 1 128 ? 15.433 1.905 -2.300 1.00 58.44 128 GLY A CA 1
ATOM 1032 C C . GLY A 1 128 ? 14.526 2.456 -3.411 1.00 58.44 128 GLY A C 1
ATOM 1033 O O . GLY A 1 128 ? 14.270 3.659 -3.442 1.00 58.44 128 GLY A O 1
ATOM 1034 N N . GLY A 1 129 ? 14.018 1.614 -4.317 1.00 68.12 129 GLY A N 1
ATOM 1035 C CA . GLY A 1 129 ? 13.121 2.036 -5.400 1.00 68.12 129 GLY A CA 1
ATOM 1036 C C . GLY A 1 129 ? 11.675 2.283 -4.948 1.00 68.12 129 GLY A C 1
ATOM 1037 O O . GLY A 1 129 ? 11.222 1.755 -3.933 1.00 68.12 129 GLY A O 1
ATOM 1038 N N . LEU A 1 130 ? 10.903 3.032 -5.748 1.00 71.88 130 LEU A N 1
ATOM 1039 C CA . LEU A 1 130 ? 9.473 3.314 -5.508 1.00 71.88 130 LEU A CA 1
ATOM 1040 C C . LEU A 1 130 ? 8.624 2.041 -5.288 1.00 71.88 130 LEU A C 1
ATOM 1042 O O . LEU A 1 130 ? 7.632 2.076 -4.563 1.00 71.88 130 LEU A O 1
ATOM 1046 N N . GLY A 1 131 ? 9.031 0.907 -5.871 1.00 76.19 131 GLY A N 1
ATOM 1047 C CA . GLY A 1 131 ? 8.395 -0.396 -5.660 1.00 76.19 131 GLY A CA 1
ATOM 1048 C C . GLY A 1 131 ? 8.530 -0.927 -4.228 1.00 76.19 131 GLY A C 1
ATOM 1049 O O . GLY A 1 131 ? 7.556 -1.436 -3.682 1.00 76.19 131 GLY A O 1
ATOM 1050 N N . GLU A 1 132 ? 9.690 -0.765 -3.586 1.00 81.94 132 GLU A N 1
ATOM 1051 C CA . GLU A 1 132 ? 9.899 -1.158 -2.182 1.00 81.94 132 GLU A CA 1
ATOM 1052 C C . GLU A 1 132 ? 9.071 -0.279 -1.245 1.00 81.94 132 GLU A C 1
ATOM 1054 O O . GLU A 1 132 ? 8.389 -0.784 -0.359 1.00 81.94 132 GLU A O 1
ATOM 1059 N N . GLN A 1 133 ? 9.023 1.026 -1.524 1.00 81.00 133 GLN A N 1
ATOM 1060 C CA . GLN A 1 133 ? 8.203 1.971 -0.765 1.00 81.00 133 GLN A CA 1
ATOM 1061 C C . GLN A 1 133 ? 6.719 1.570 -0.778 1.00 81.00 133 GLN A C 1
ATOM 1063 O O . GLN A 1 133 ? 6.042 1.644 0.249 1.00 81.00 133 GLN A O 1
ATOM 1068 N N . ALA A 1 134 ? 6.221 1.101 -1.927 1.00 84.94 134 ALA A N 1
ATOM 1069 C CA . ALA A 1 134 ? 4.858 0.600 -2.060 1.00 84.94 134 ALA A CA 1
ATOM 1070 C C . ALA A 1 134 ? 4.641 -0.729 -1.312 1.00 84.94 134 ALA A C 1
ATOM 1072 O O . ALA A 1 134 ? 3.599 -0.902 -0.681 1.00 84.94 134 ALA A O 1
ATOM 1073 N N . LYS A 1 135 ? 5.613 -1.655 -1.341 1.00 86.06 135 LYS A N 1
ATOM 1074 C CA . LYS A 1 135 ? 5.556 -2.916 -0.573 1.00 86.06 135 LYS A CA 1
ATOM 1075 C C . LYS A 1 135 ? 5.493 -2.642 0.927 1.00 86.06 135 LYS A C 1
ATOM 1077 O O . LYS A 1 135 ? 4.611 -3.170 1.603 1.00 86.06 135 LYS A O 1
ATOM 1082 N N . ASP A 1 136 ? 6.376 -1.777 1.421 1.00 85.88 136 ASP A N 1
ATOM 1083 C CA . ASP A 1 136 ? 6.412 -1.357 2.821 1.00 85.88 136 ASP A CA 1
ATOM 1084 C C . ASP A 1 136 ? 5.080 -0.735 3.247 1.00 85.88 136 ASP A C 1
ATOM 1086 O O . ASP A 1 136 ? 4.566 -1.061 4.312 1.00 85.88 136 ASP A O 1
ATOM 1090 N N . ALA A 1 137 ? 4.488 0.125 2.411 1.00 86.56 137 ALA A N 1
ATOM 1091 C CA . ALA A 1 137 ? 3.204 0.755 2.708 1.00 86.56 137 ALA A CA 1
ATOM 1092 C C . ALA A 1 137 ? 2.071 -0.276 2.856 1.00 86.56 137 ALA A C 1
ATOM 1094 O O . ALA A 1 137 ? 1.285 -0.185 3.798 1.00 86.56 137 ALA A O 1
ATOM 1095 N N . ILE A 1 138 ? 2.010 -1.284 1.975 1.00 89.88 138 ILE A N 1
ATOM 1096 C CA . ILE A 1 138 ? 1.006 -2.358 2.056 1.00 89.88 138 ILE A CA 1
ATOM 1097 C C . ILE A 1 138 ? 1.198 -3.185 3.333 1.00 89.88 138 ILE A C 1
ATOM 1099 O O . ILE A 1 138 ? 0.227 -3.450 4.045 1.00 89.88 138 ILE A O 1
ATOM 1103 N N . ILE A 1 139 ? 2.443 -3.561 3.650 1.00 89.12 139 ILE A N 1
ATOM 1104 C CA . ILE A 1 139 ? 2.760 -4.325 4.865 1.00 89.12 139 ILE A CA 1
ATOM 1105 C C . ILE A 1 139 ? 2.382 -3.515 6.108 1.00 89.12 139 ILE A C 1
ATOM 1107 O O . ILE A 1 139 ? 1.684 -4.029 6.981 1.00 89.12 139 ILE A O 1
ATOM 1111 N N . MET A 1 140 ? 2.760 -2.238 6.164 1.00 87.44 140 MET A N 1
ATOM 1112 C CA . MET A 1 140 ? 2.427 -1.356 7.283 1.00 87.44 140 MET A CA 1
ATOM 1113 C C . MET A 1 140 ? 0.916 -1.208 7.458 1.00 87.44 140 MET A C 1
ATOM 1115 O O . MET A 1 140 ? 0.425 -1.393 8.567 1.00 87.44 140 MET A O 1
ATOM 1119 N N . CYS A 1 141 ? 0.158 -0.968 6.383 1.00 90.06 141 CYS A N 1
ATOM 1120 C CA . CYS A 1 141 ? -1.304 -0.928 6.449 1.00 90.06 141 CYS A CA 1
ATOM 1121 C C . CYS A 1 141 ? -1.886 -2.237 6.994 1.00 90.06 141 CYS A C 1
ATOM 1123 O O . CYS A 1 141 ? -2.713 -2.198 7.901 1.00 90.06 141 CYS A O 1
ATOM 1125 N N . SER A 1 142 ? -1.431 -3.390 6.490 1.00 89.62 142 SER A N 1
ATOM 1126 C CA . SER A 1 142 ? -1.928 -4.695 6.946 1.00 89.62 142 SER A CA 1
ATOM 1127 C C . SER A 1 142 ? -1.654 -4.944 8.434 1.00 89.62 142 SER A C 1
ATOM 1129 O O . SER A 1 142 ? -2.527 -5.434 9.151 1.00 89.62 142 SER A O 1
ATOM 1131 N N . LEU A 1 143 ? -0.487 -4.523 8.927 1.00 90.44 143 LEU A N 1
ATOM 1132 C CA . LEU A 1 143 ? -0.129 -4.627 10.338 1.00 90.44 143 LEU A CA 1
ATOM 1133 C C . LEU A 1 143 ? -0.949 -3.672 11.200 1.00 90.44 143 LEU A C 1
ATOM 1135 O O . LEU A 1 143 ? -1.489 -4.100 12.213 1.00 90.44 143 LEU A O 1
ATOM 1139 N N . VAL A 1 144 ? -1.118 -2.414 10.784 1.00 90.50 144 VAL A N 1
ATOM 1140 C CA . VAL A 1 144 ? -1.975 -1.450 11.492 1.00 90.50 144 VAL A CA 1
ATOM 1141 C C . VAL A 1 144 ? -3.407 -1.971 11.600 1.00 90.50 144 VAL A C 1
ATOM 1143 O O . VAL A 1 144 ? -3.994 -1.895 12.677 1.00 90.50 144 VAL A O 1
ATOM 1146 N N . THR A 1 145 ? -3.951 -2.566 10.533 1.00 90.88 145 THR A N 1
ATOM 1147 C CA . THR A 1 145 ? -5.283 -3.186 10.558 1.00 90.88 145 THR A CA 1
ATOM 1148 C C . THR A 1 145 ? -5.365 -4.305 11.603 1.00 90.88 145 THR A C 1
ATOM 1150 O O . THR A 1 145 ? -6.283 -4.303 12.419 1.00 90.88 145 THR A O 1
ATOM 1153 N N . MET A 1 146 ? -4.388 -5.213 11.657 1.00 90.38 146 MET A N 1
ATOM 1154 C CA . MET A 1 146 ? -4.379 -6.302 12.646 1.00 90.38 146 MET A CA 1
ATOM 1155 C C . MET A 1 146 ? -4.174 -5.798 14.083 1.00 90.38 146 MET A C 1
ATOM 1157 O O . MET A 1 146 ? -4.900 -6.205 14.987 1.00 90.38 146 MET A O 1
ATOM 1161 N N . LEU A 1 147 ? -3.230 -4.878 14.307 1.00 89.00 147 LEU A N 1
ATOM 1162 C CA . LEU A 1 147 ? -2.962 -4.303 15.630 1.00 89.00 147 LEU A CA 1
ATOM 1163 C C . LEU A 1 147 ? -4.139 -3.467 16.146 1.00 89.00 147 LEU A C 1
ATOM 1165 O O . LEU A 1 147 ? -4.360 -3.404 17.356 1.00 89.00 147 LEU A O 1
ATOM 1169 N N . SER A 1 148 ? -4.922 -2.861 15.249 1.00 88.38 148 SER A N 1
ATOM 1170 C CA . SER A 1 148 ? -6.097 -2.074 15.630 1.00 88.38 148 SER A CA 1
ATOM 1171 C C . SER A 1 148 ? -7.183 -2.890 16.342 1.00 88.38 148 SER A C 1
ATOM 1173 O O . SER A 1 148 ? -7.976 -2.301 17.074 1.00 88.38 148 SER A O 1
ATOM 1175 N N . LEU A 1 149 ? -7.190 -4.224 16.185 1.00 86.62 149 LEU A N 1
ATOM 1176 C CA . LEU A 1 149 ? -8.063 -5.128 16.945 1.00 86.62 149 LEU A CA 1
ATOM 1177 C C . LEU A 1 149 ? -7.657 -5.232 18.419 1.00 86.62 149 LEU A C 1
ATOM 1179 O O . LEU A 1 149 ? -8.506 -5.475 19.268 1.00 86.62 149 LEU A O 1
ATOM 1183 N N . ILE A 1 150 ? -6.366 -5.061 18.721 1.00 86.75 150 ILE A N 1
ATOM 1184 C CA . ILE A 1 150 ? -5.828 -5.155 20.082 1.00 86.75 150 ILE A CA 1
ATOM 1185 C C . ILE A 1 150 ? -5.962 -3.804 20.787 1.00 86.75 150 ILE A C 1
ATOM 1187 O O . ILE A 1 150 ? -6.396 -3.747 21.934 1.00 86.75 150 ILE A O 1
ATOM 1191 N N . HIS A 1 151 ? -5.588 -2.707 20.115 1.00 84.19 151 HIS A N 1
ATOM 1192 C CA . HIS A 1 151 ? -5.629 -1.377 20.721 1.00 84.19 151 HIS A CA 1
ATOM 1193 C C . HIS A 1 151 ? -5.978 -0.261 19.728 1.00 84.19 151 HIS A C 1
ATOM 1195 O O . HIS A 1 151 ? -5.376 -0.112 18.665 1.00 84.19 151 HIS A O 1
ATOM 1201 N N . GLN A 1 152 ? -6.883 0.630 20.144 1.00 78.62 152 GLN A N 1
ATOM 1202 C CA . GLN A 1 152 ? -7.329 1.780 19.352 1.00 78.62 152 GLN A CA 1
ATOM 1203 C C . GLN A 1 152 ? -6.227 2.811 19.016 1.00 78.62 152 GLN A C 1
ATOM 1205 O O . GLN A 1 152 ? -6.338 3.501 18.005 1.00 78.62 152 GLN A O 1
ATOM 1210 N N . TYR A 1 153 ? -5.154 2.950 19.801 1.00 83.62 153 TYR A N 1
ATOM 1211 C CA . TYR A 1 153 ? -4.115 3.950 19.505 1.00 83.62 153 TYR A CA 1
ATOM 1212 C C . TYR A 1 153 ? -3.259 3.592 18.282 1.00 83.62 153 TYR A C 1
ATOM 1214 O O . TYR A 1 153 ? -2.624 4.471 17.703 1.00 83.62 153 TYR A O 1
ATOM 1222 N N . PHE A 1 154 ? -3.279 2.338 17.819 1.00 85.81 154 PHE A N 1
ATOM 1223 C CA . PHE A 1 154 ? -2.473 1.924 16.669 1.00 85.81 154 PHE A CA 1
ATOM 1224 C C . PHE A 1 154 ? -2.911 2.557 15.344 1.00 85.81 154 PHE A C 1
ATOM 1226 O O . PHE A 1 154 ? -2.112 2.608 14.412 1.00 85.81 154 PHE A O 1
ATOM 1233 N N . TRP A 1 155 ? -4.111 3.143 15.271 1.00 83.50 155 TRP A N 1
ATOM 1234 C CA . TRP A 1 155 ? -4.526 3.948 14.118 1.00 83.50 155 TRP A CA 1
ATOM 1235 C C . TRP A 1 155 ? -3.589 5.137 13.849 1.00 83.50 155 TRP A C 1
ATOM 1237 O O . TRP A 1 155 ? -3.449 5.542 12.697 1.00 83.50 155 TRP A O 1
ATOM 1247 N N . PHE A 1 156 ? -2.890 5.661 14.865 1.00 83.25 156 PHE A N 1
ATOM 1248 C CA . PHE A 1 156 ? -1.913 6.741 14.681 1.00 83.25 156 PHE A CA 1
ATOM 1249 C C . PHE A 1 156 ? -0.674 6.312 13.887 1.00 83.25 156 PHE A C 1
ATOM 1251 O O . PHE A 1 156 ? -0.062 7.153 13.232 1.00 83.25 156 PHE A O 1
ATOM 1258 N N . LEU A 1 157 ? -0.338 5.017 13.854 1.00 83.88 157 LEU A N 1
ATOM 1259 C CA . LEU A 1 157 ? 0.758 4.511 13.019 1.00 83.88 157 LEU A CA 1
ATOM 1260 C C . LEU A 1 157 ? 0.488 4.718 11.522 1.00 83.88 157 LEU A C 1
ATOM 1262 O O . LEU A 1 157 ? 1.431 4.808 10.739 1.00 83.88 157 LEU A O 1
ATOM 1266 N N . LEU A 1 158 ? -0.780 4.876 11.121 1.00 82.50 158 LEU A N 1
ATOM 1267 C CA . LEU A 1 158 ? -1.147 5.223 9.748 1.00 82.50 158 LEU A CA 1
ATOM 1268 C C . LEU A 1 158 ? -0.508 6.550 9.301 1.00 82.50 158 LEU A C 1
ATOM 1270 O O . LEU A 1 158 ? -0.186 6.695 8.125 1.00 82.50 158 LEU A O 1
ATOM 1274 N N . LEU A 1 159 ? -0.274 7.494 10.225 1.00 83.06 159 LEU A N 1
ATOM 1275 C CA . LEU A 1 159 ? 0.348 8.792 9.926 1.00 83.06 159 LEU A CA 1
ATOM 1276 C C . LEU A 1 159 ? 1.819 8.675 9.507 1.00 83.06 159 LEU A C 1
ATOM 1278 O O . LEU A 1 159 ? 2.342 9.584 8.869 1.00 83.06 159 LEU A O 1
ATOM 1282 N N . ILE A 1 160 ? 2.482 7.549 9.776 1.00 83.38 160 ILE A N 1
ATOM 1283 C CA . ILE A 1 160 ? 3.861 7.316 9.324 1.00 83.38 160 ILE A CA 1
ATOM 1284 C C . ILE A 1 160 ? 3.927 7.261 7.789 1.00 83.38 160 ILE A C 1
ATOM 1286 O O . ILE A 1 160 ? 4.900 7.721 7.194 1.00 83.38 160 ILE A O 1
ATOM 1290 N N . ILE A 1 161 ? 2.878 6.757 7.132 1.00 81.56 161 ILE A N 1
ATOM 1291 C CA . ILE A 1 161 ? 2.808 6.632 5.670 1.00 81.56 161 ILE A CA 1
ATOM 1292 C C . ILE A 1 161 ? 2.878 8.007 4.976 1.00 81.56 161 ILE A C 1
ATOM 1294 O O . ILE A 1 161 ? 3.787 8.199 4.164 1.00 81.56 161 ILE A O 1
ATOM 1298 N N . PRO A 1 162 ? 1.995 8.987 5.272 1.00 80.38 162 PRO A N 1
ATOM 1299 C CA . PRO A 1 162 ? 2.080 10.312 4.667 1.00 80.38 162 PRO A CA 1
ATOM 1300 C C . PRO A 1 162 ? 3.351 11.065 5.072 1.00 80.38 162 PRO A C 1
ATOM 1302 O O . PRO A 1 162 ? 3.910 11.763 4.231 1.00 80.38 162 PRO A O 1
ATOM 1305 N N . ILE A 1 163 ? 3.863 10.881 6.296 1.00 82.38 163 ILE A N 1
ATOM 1306 C CA . ILE A 1 163 ? 5.143 11.477 6.715 1.00 82.38 163 ILE A CA 1
ATOM 1307 C C . ILE A 1 163 ? 6.289 10.965 5.834 1.00 82.38 163 ILE A C 1
ATOM 1309 O O . ILE A 1 163 ? 7.096 11.754 5.343 1.00 82.38 163 ILE A O 1
ATOM 1313 N N . ARG A 1 164 ? 6.347 9.653 5.572 1.00 79.81 164 ARG A N 1
ATOM 1314 C CA . ARG A 1 164 ? 7.384 9.067 4.713 1.00 79.81 164 ARG A CA 1
ATOM 1315 C C . ARG A 1 164 ? 7.253 9.541 3.266 1.00 79.81 164 ARG A C 1
ATOM 1317 O O . ARG A 1 164 ? 8.258 9.878 2.649 1.00 79.81 164 ARG A O 1
ATOM 1324 N N . LEU A 1 165 ? 6.032 9.589 2.729 1.00 79.56 165 LEU A N 1
ATOM 1325 C CA . LEU A 1 165 ? 5.778 10.108 1.380 1.00 79.56 165 LEU A CA 1
ATOM 1326 C C . LEU A 1 165 ? 6.223 11.566 1.253 1.00 79.56 165 LEU A C 1
ATOM 1328 O O . LEU A 1 165 ? 6.900 11.918 0.289 1.00 79.56 165 LEU A O 1
ATOM 1332 N N . PHE A 1 166 ? 5.900 12.389 2.251 1.00 81.00 166 PHE A N 1
ATOM 1333 C CA . PHE A 1 166 ? 6.332 13.778 2.302 1.00 81.00 166 PHE A CA 1
ATOM 1334 C C . PHE A 1 166 ? 7.857 13.895 2.360 1.00 81.00 166 PHE A C 1
ATOM 1336 O O . PHE A 1 166 ? 8.428 14.678 1.612 1.00 81.00 166 PHE A O 1
ATOM 1343 N N . TYR A 1 167 ? 8.531 13.075 3.171 1.00 80.31 167 TYR A N 1
ATOM 1344 C CA . TYR A 1 167 ? 9.993 13.054 3.236 1.00 80.31 167 TYR A CA 1
ATOM 1345 C C . TYR A 1 167 ? 10.634 12.706 1.884 1.00 80.31 167 TYR A C 1
ATOM 1347 O O . TYR A 1 167 ? 11.568 13.376 1.449 1.00 80.31 167 TYR A O 1
ATOM 1355 N N . VAL A 1 168 ? 10.108 11.697 1.183 1.00 74.44 168 VAL A N 1
ATOM 1356 C CA . VAL A 1 168 ? 10.607 11.307 -0.146 1.00 74.44 168 VAL A CA 1
ATOM 1357 C C . VAL A 1 168 ? 10.380 12.423 -1.169 1.00 74.44 168 VAL A C 1
ATOM 1359 O O . VAL A 1 168 ? 11.282 12.727 -1.944 1.00 74.44 168 VAL A O 1
ATOM 1362 N N . LEU A 1 169 ? 9.210 13.069 -1.162 1.00 79.06 169 LEU A N 1
ATOM 1363 C CA . LEU A 1 169 ? 8.928 14.227 -2.022 1.00 79.06 169 LEU A CA 1
ATOM 1364 C C . LEU A 1 169 ? 9.847 15.410 -1.699 1.00 79.06 169 LEU A C 1
ATOM 1366 O O . LEU A 1 169 ? 10.362 16.064 -2.606 1.00 79.06 169 LEU A O 1
ATOM 1370 N N . TRP A 1 170 ? 10.089 15.654 -0.414 1.00 76.44 170 TRP A N 1
ATOM 1371 C CA . TRP A 1 170 ? 10.973 16.708 0.055 1.00 76.44 170 TRP A CA 1
ATOM 1372 C C . TRP A 1 170 ? 12.399 16.499 -0.446 1.00 76.44 170 TRP A C 1
ATOM 1374 O O . TRP A 1 170 ? 12.939 17.371 -1.117 1.00 76.44 170 TRP A O 1
ATOM 1384 N N . VAL A 1 171 ? 12.993 15.332 -0.191 1.00 77.94 171 VAL A N 1
ATOM 1385 C CA . VAL A 1 171 ? 14.391 15.053 -0.555 1.00 77.94 171 VAL A CA 1
ATOM 1386 C C . VAL A 1 171 ? 14.585 14.936 -2.069 1.00 77.94 171 VAL A C 1
ATOM 1388 O O . VAL A 1 171 ? 15.628 15.342 -2.573 1.00 77.94 171 VAL A O 1
ATOM 1391 N N . ASN A 1 172 ? 13.601 14.415 -2.808 1.00 72.50 172 ASN A N 1
ATOM 1392 C CA . ASN A 1 172 ? 13.778 14.133 -4.236 1.00 72.50 172 ASN A CA 1
ATOM 1393 C C . ASN A 1 172 ? 13.359 15.280 -5.164 1.00 72.50 172 ASN A C 1
ATOM 1395 O O . ASN A 1 172 ? 13.843 15.333 -6.292 1.00 72.50 172 ASN A O 1
ATOM 1399 N N . ILE A 1 173 ? 12.441 16.154 -4.739 1.00 74.81 173 ILE A N 1
ATOM 1400 C CA . ILE A 1 173 ? 11.872 17.203 -5.601 1.00 74.81 173 ILE A CA 1
ATOM 1401 C C . ILE A 1 173 ? 12.181 18.590 -5.045 1.00 74.81 173 ILE A C 1
ATOM 1403 O O . ILE A 1 173 ? 12.751 19.417 -5.751 1.00 74.81 173 ILE A O 1
ATOM 1407 N N . LEU A 1 174 ? 11.828 18.848 -3.783 1.00 76.69 174 LEU A N 1
ATOM 1408 C CA . LEU A 1 174 ? 11.904 20.195 -3.212 1.00 76.69 174 LEU A CA 1
ATOM 1409 C C . LEU A 1 174 ? 13.333 20.583 -2.828 1.00 76.69 174 LEU A C 1
ATOM 1411 O O . LEU A 1 174 ? 13.793 21.658 -3.196 1.00 76.69 174 LEU A O 1
ATOM 1415 N N . ALA A 1 175 ? 14.057 19.709 -2.130 1.00 78.19 175 ALA A N 1
ATOM 1416 C CA . ALA A 1 175 ? 15.401 20.007 -1.655 1.00 78.19 175 ALA A CA 1
ATOM 1417 C C . ALA A 1 175 ? 16.386 20.292 -2.808 1.00 78.19 175 ALA A C 1
ATOM 1419 O O . ALA A 1 175 ? 17.079 21.306 -2.736 1.00 78.19 175 ALA A O 1
ATOM 1420 N N . PRO A 1 176 ? 16.415 19.516 -3.910 1.00 76.12 176 PRO A N 1
ATOM 1421 C CA . PRO A 1 176 ? 17.275 19.840 -5.044 1.00 76.12 176 PRO A CA 1
ATOM 1422 C C . PRO A 1 176 ? 16.849 21.128 -5.762 1.00 76.12 176 PRO A C 1
ATOM 1424 O O . PRO A 1 176 ? 17.702 21.834 -6.281 1.00 76.12 176 PRO A O 1
ATOM 1427 N N . TRP A 1 177 ? 15.550 21.450 -5.809 1.00 73.06 177 TRP A N 1
ATOM 1428 C CA . TRP A 1 177 ? 15.062 22.672 -6.463 1.00 73.06 177 TRP A CA 1
ATOM 1429 C C . TRP A 1 177 ? 15.399 23.946 -5.671 1.00 73.06 177 TRP A C 1
ATOM 1431 O O . TRP A 1 177 ? 15.666 24.983 -6.266 1.00 73.06 177 TRP A O 1
ATOM 1441 N N . ILE A 1 178 ? 15.413 23.871 -4.336 1.00 78.56 178 ILE A N 1
ATOM 1442 C CA . ILE A 1 178 ? 15.665 25.028 -3.460 1.00 78.56 178 ILE A CA 1
ATOM 1443 C C . ILE A 1 178 ? 17.165 25.242 -3.204 1.00 78.56 178 ILE A C 1
ATOM 1445 O O . ILE A 1 178 ? 17.601 26.383 -3.074 1.00 78.56 178 ILE A O 1
ATOM 1449 N N . PHE A 1 179 ? 17.956 24.169 -3.101 1.00 77.94 179 PHE A N 1
ATOM 1450 C CA . PHE A 1 179 ? 19.312 24.239 -2.535 1.00 77.94 179 PHE A CA 1
ATOM 1451 C C . PHE A 1 179 ? 20.452 23.936 -3.514 1.00 77.94 179 PHE A C 1
ATOM 1453 O O . PHE A 1 179 ? 21.609 23.992 -3.102 1.00 77.94 179 PHE A O 1
ATOM 1460 N N . ASP A 1 180 ? 20.169 23.619 -4.781 1.00 65.38 180 ASP A N 1
ATOM 1461 C CA . ASP A 1 180 ? 21.191 23.130 -5.713 1.00 65.38 180 ASP A CA 1
ATOM 1462 C C . ASP A 1 180 ? 21.454 24.136 -6.862 1.00 65.38 180 ASP A C 1
ATOM 1464 O O . ASP A 1 180 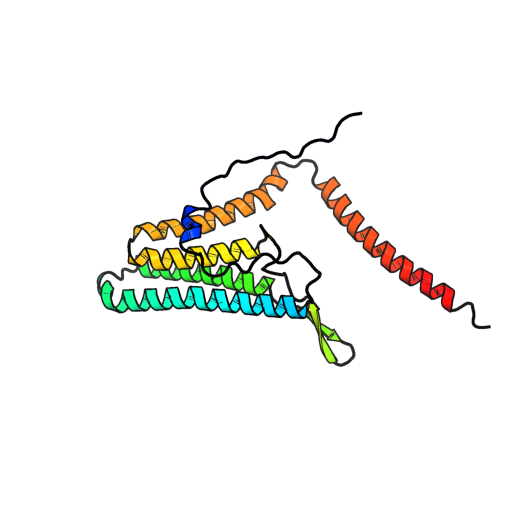? 20.727 24.152 -7.858 1.00 65.38 180 ASP A O 1
ATOM 1468 N N . PRO A 1 181 ? 22.498 24.989 -6.777 1.00 59.34 181 PRO A N 1
ATOM 1469 C CA . PRO A 1 181 ? 22.780 26.034 -7.772 1.00 59.34 181 PRO A CA 1
ATOM 1470 C C . PRO A 1 181 ? 23.343 25.512 -9.113 1.00 59.34 181 PRO A C 1
ATOM 1472 O O . PRO A 1 181 ? 23.664 26.306 -9.990 1.00 59.34 181 PRO A O 1
ATOM 1475 N N . ASN A 1 182 ? 23.487 24.192 -9.292 1.00 58.75 182 ASN A N 1
ATOM 1476 C CA . ASN A 1 182 ? 24.168 23.559 -10.437 1.00 58.75 182 ASN A CA 1
ATOM 1477 C C . ASN A 1 182 ? 23.250 22.694 -11.335 1.00 58.75 182 ASN A C 1
ATOM 1479 O O . ASN A 1 182 ? 23.741 21.931 -12.179 1.00 58.75 182 ASN A O 1
ATOM 1483 N N . GLN A 1 183 ? 21.922 22.772 -11.162 1.00 55.62 183 GLN A N 1
ATOM 1484 C CA . GLN A 1 183 ? 20.963 21.892 -11.852 1.00 55.62 183 GLN A CA 1
ATOM 1485 C C . GLN A 1 183 ? 20.992 21.991 -13.384 1.00 55.62 183 GLN A C 1
ATOM 1487 O O . GLN A 1 183 ? 20.797 20.976 -14.059 1.00 55.62 183 GLN A O 1
ATOM 1492 N N . GLU A 1 184 ? 21.271 23.166 -13.948 1.00 53.81 184 GLU A N 1
ATOM 1493 C CA . GLU A 1 184 ? 21.261 23.350 -15.403 1.00 53.81 184 GLU A CA 1
ATOM 1494 C C . GLU A 1 184 ? 22.409 22.594 -16.088 1.00 53.81 184 GLU A C 1
ATOM 1496 O O . GLU A 1 184 ? 22.215 21.981 -17.139 1.00 53.81 184 GLU A O 1
ATOM 1501 N N . THR A 1 185 ? 23.586 22.533 -15.461 1.00 49.47 185 THR A N 1
ATOM 1502 C CA . THR A 1 185 ? 24.794 21.973 -16.083 1.00 49.47 185 THR A CA 1
ATOM 1503 C C . THR A 1 185 ? 24.845 20.444 -15.976 1.00 49.47 185 THR A C 1
ATOM 1505 O O . THR A 1 185 ? 25.108 19.754 -16.963 1.00 49.47 185 THR A O 1
ATOM 1508 N N . GLN A 1 186 ? 24.520 19.863 -14.813 1.00 51.81 186 GLN A N 1
ATOM 1509 C CA . GLN A 1 186 ? 24.657 18.409 -14.605 1.00 51.81 186 GLN A CA 1
ATOM 1510 C C . GLN A 1 186 ? 23.530 17.565 -15.219 1.00 51.81 186 GLN A C 1
ATOM 1512 O O . GLN A 1 186 ? 23.777 16.443 -15.682 1.00 51.81 186 GLN A O 1
ATOM 1517 N N . VAL A 1 187 ? 22.288 18.063 -15.229 1.00 54.59 187 VAL A N 1
ATOM 1518 C CA . VAL A 1 187 ? 21.168 17.349 -15.868 1.00 54.59 187 VAL A CA 1
ATOM 1519 C C . VAL A 1 187 ? 21.334 17.367 -17.387 1.00 54.59 187 VAL A C 1
ATOM 1521 O O . VAL A 1 187 ? 21.062 16.352 -18.038 1.00 54.59 187 VAL A O 1
ATOM 1524 N N . ASN A 1 188 ? 21.833 18.477 -17.939 1.00 53.34 188 ASN A N 1
ATOM 1525 C CA . ASN A 1 188 ? 22.110 18.607 -19.362 1.00 53.34 188 ASN A CA 1
ATOM 1526 C C . ASN A 1 188 ? 23.261 17.683 -19.785 1.00 53.34 188 ASN A C 1
ATOM 1528 O O . ASN A 1 188 ? 23.050 16.847 -20.656 1.00 53.34 188 ASN A O 1
ATOM 1532 N N . GLU A 1 189 ? 24.399 17.664 -19.079 1.00 57.97 189 GLU A N 1
ATOM 1533 C CA . GLU A 1 189 ? 25.521 16.772 -19.423 1.00 57.97 189 GLU A CA 1
ATOM 1534 C C . GLU A 1 189 ? 25.168 15.276 -19.359 1.00 57.97 189 GLU A C 1
ATOM 1536 O O . GLU A 1 189 ? 25.560 14.496 -20.233 1.00 57.97 189 GLU A O 1
ATOM 1541 N N . LYS A 1 190 ? 24.427 14.828 -18.334 1.00 60.00 190 LYS A N 1
ATOM 1542 C CA . LYS A 1 190 ? 24.055 13.406 -18.198 1.00 60.00 190 LYS A CA 1
ATOM 1543 C C . LYS A 1 190 ? 23.027 12.984 -19.252 1.00 60.00 190 LYS A C 1
ATOM 1545 O O . LYS A 1 190 ? 23.133 11.880 -19.800 1.00 60.00 190 LYS A O 1
ATOM 1550 N N . LYS A 1 191 ? 22.048 13.842 -19.569 1.00 61.72 191 LYS A N 1
ATOM 1551 C CA . LYS A 1 191 ? 21.071 13.586 -20.643 1.00 61.72 191 LYS A CA 1
ATOM 1552 C C . LYS A 1 191 ? 21.724 13.670 -22.027 1.00 61.72 191 LYS A C 1
ATOM 1554 O O . LYS A 1 191 ? 21.471 12.785 -22.844 1.00 61.72 191 LYS A O 1
ATOM 1559 N N . GLN A 1 192 ? 22.617 14.633 -22.255 1.00 57.19 192 GLN A N 1
ATOM 1560 C CA . GLN A 1 192 ? 23.402 14.778 -23.485 1.00 57.19 192 GLN A CA 1
ATOM 1561 C C . GLN A 1 192 ? 24.311 13.574 -23.713 1.00 57.19 192 GLN A C 1
ATOM 1563 O O . GLN A 1 192 ? 24.204 12.949 -24.760 1.00 57.19 192 GLN A O 1
ATOM 1568 N N . LYS A 1 193 ? 25.094 13.127 -22.721 1.00 71.50 193 LYS A N 1
ATOM 1569 C CA . LYS A 1 193 ? 25.931 11.916 -22.852 1.00 71.50 193 LYS A CA 1
ATOM 1570 C C . LYS A 1 193 ? 25.106 10.665 -23.168 1.00 71.50 193 LYS A C 1
ATOM 1572 O O . LYS A 1 193 ? 25.550 9.791 -23.913 1.00 71.50 193 LYS A O 1
ATOM 1577 N N . LYS A 1 194 ? 23.887 10.547 -22.624 1.00 71.56 194 LYS A N 1
ATOM 1578 C CA . LYS A 1 194 ? 22.984 9.422 -22.931 1.00 71.56 194 LYS A CA 1
ATOM 1579 C C . LYS A 1 194 ? 22.403 9.523 -24.346 1.00 71.56 194 LYS A C 1
ATOM 1581 O O . LYS A 1 194 ? 22.257 8.492 -25.002 1.00 71.56 194 LYS A O 1
ATOM 1586 N N . MET A 1 195 ? 22.094 10.730 -24.813 1.00 65.75 195 MET A N 1
ATOM 1587 C CA . MET A 1 195 ? 21.623 10.995 -26.174 1.00 65.75 195 MET A CA 1
ATOM 1588 C C . MET A 1 195 ? 22.739 10.782 -27.206 1.00 65.75 195 MET A C 1
ATOM 1590 O O . MET A 1 195 ? 22.531 10.073 -28.186 1.00 65.75 195 MET A O 1
ATOM 1594 N N . GLU A 1 196 ? 23.949 11.262 -26.935 1.00 70.25 196 GLU A N 1
ATOM 1595 C CA . GLU A 1 196 ? 25.128 11.115 -27.792 1.00 70.25 196 GLU A CA 1
ATOM 1596 C C . GLU A 1 196 ? 25.506 9.636 -27.981 1.00 70.25 196 GLU A C 1
ATOM 1598 O O . GLU A 1 196 ? 25.753 9.178 -29.095 1.00 70.25 196 GLU A O 1
ATOM 1603 N N . ARG A 1 197 ? 25.431 8.825 -26.916 1.00 77.12 197 ARG A N 1
ATOM 1604 C CA . ARG A 1 197 ? 25.611 7.360 -26.995 1.00 77.12 197 ARG A CA 1
ATOM 1605 C C . ARG A 1 197 ? 24.525 6.648 -27.809 1.00 77.12 197 ARG A C 1
ATOM 1607 O O . ARG A 1 197 ? 24.750 5.530 -28.278 1.00 77.12 197 ARG A O 1
ATOM 1614 N N . LYS A 1 198 ? 23.328 7.227 -27.934 1.00 74.44 198 LYS A N 1
ATOM 1615 C CA . LYS A 1 198 ? 22.271 6.701 -28.814 1.00 74.44 198 LYS A CA 1
ATOM 1616 C C . LYS A 1 198 ? 22.525 7.125 -30.260 1.00 74.44 198 LYS A C 1
ATOM 1618 O O . LYS A 1 198 ? 22.496 6.268 -31.136 1.00 74.44 198 LYS A O 1
ATOM 1623 N N . MET A 1 199 ? 22.875 8.390 -30.491 1.00 69.69 199 MET A N 1
ATOM 1624 C CA . MET A 1 199 ? 23.191 8.910 -31.824 1.00 69.69 199 MET A CA 1
ATOM 1625 C C . MET A 1 199 ? 24.415 8.231 -32.442 1.00 69.69 199 MET A C 1
ATOM 1627 O O . MET A 1 199 ? 24.362 7.849 -33.603 1.00 69.69 199 MET A O 1
ATOM 1631 N N . ARG A 1 200 ? 25.471 7.957 -31.665 1.00 73.38 200 ARG A N 1
ATOM 1632 C CA . ARG A 1 200 ? 26.639 7.191 -32.142 1.00 73.38 200 ARG A CA 1
ATOM 1633 C C . ARG A 1 200 ? 26.284 5.774 -32.601 1.00 73.38 200 ARG A C 1
ATOM 1635 O O . ARG A 1 200 ? 26.850 5.292 -33.576 1.00 73.38 200 ARG A O 1
ATOM 1642 N N . ARG A 1 201 ? 25.339 5.108 -31.926 1.00 73.56 201 ARG A N 1
ATOM 1643 C CA . ARG A 1 201 ? 24.878 3.763 -32.316 1.00 73.56 201 ARG A CA 1
ATOM 1644 C C . ARG A 1 201 ? 24.046 3.790 -33.596 1.00 73.56 201 ARG A C 1
ATOM 1646 O O . ARG A 1 201 ? 24.258 2.946 -34.456 1.00 73.56 201 ARG A O 1
ATOM 1653 N N . VAL A 1 202 ? 23.160 4.774 -33.745 1.00 74.19 202 VAL A N 1
ATOM 1654 C CA . VAL A 1 202 ? 22.379 4.966 -34.980 1.00 74.19 202 VAL A CA 1
ATOM 1655 C C . VAL A 1 202 ? 23.289 5.368 -36.146 1.00 74.19 202 VAL A C 1
ATOM 1657 O O . VAL A 1 202 ? 23.188 4.793 -37.223 1.00 74.19 202 VAL A O 1
ATOM 1660 N N . GLY A 1 203 ? 24.248 6.270 -35.918 1.00 70.50 203 GLY A N 1
ATOM 1661 C CA . GLY A 1 203 ? 25.218 6.697 -36.929 1.00 70.50 203 GLY A CA 1
ATOM 1662 C C . GLY A 1 203 ? 26.116 5.561 -37.426 1.00 70.50 203 GLY A C 1
ATOM 1663 O O . GLY A 1 203 ? 26.331 5.437 -38.628 1.00 70.50 203 GLY A O 1
ATOM 1664 N N . HIS A 1 204 ? 26.577 4.675 -36.536 1.00 68.06 204 HIS A N 1
ATOM 1665 C CA . HIS A 1 204 ? 27.342 3.488 -36.939 1.00 68.06 204 HIS A CA 1
ATOM 1666 C C . HIS A 1 204 ? 26.520 2.523 -37.815 1.00 68.06 204 HIS A C 1
ATOM 1668 O O . HIS A 1 204 ? 27.059 1.928 -38.746 1.00 68.06 204 HIS A O 1
ATOM 1674 N N . LEU A 1 205 ? 25.215 2.384 -37.555 1.00 64.56 205 LEU A N 1
ATOM 1675 C CA . LEU A 1 205 ? 24.316 1.555 -38.367 1.00 64.56 205 LEU A CA 1
ATOM 1676 C C . LEU A 1 205 ? 24.047 2.169 -39.751 1.00 64.56 205 LEU A C 1
ATOM 1678 O O . LEU A 1 205 ? 24.013 1.445 -40.745 1.00 64.56 205 LEU A O 1
ATOM 1682 N N . MET A 1 206 ? 23.926 3.496 -39.840 1.00 60.84 206 MET A N 1
ATOM 1683 C CA . MET A 1 206 ? 23.737 4.175 -41.127 1.00 60.84 206 MET A CA 1
ATOM 1684 C C . MET A 1 206 ? 25.005 4.124 -41.992 1.00 60.84 206 MET A C 1
ATOM 1686 O O . MET A 1 206 ? 24.939 3.755 -43.158 1.00 60.84 206 MET A O 1
ATOM 1690 N N . HIS A 1 207 ? 26.184 4.347 -41.404 1.00 58.91 207 HIS A N 1
ATOM 1691 C CA . HIS A 1 207 ? 27.458 4.354 -42.139 1.00 58.91 207 HIS A CA 1
ATOM 1692 C C . HIS A 1 207 ? 27.966 2.949 -42.545 1.00 58.91 207 HIS A C 1
ATOM 1694 O O . HIS A 1 207 ? 28.887 2.813 -43.360 1.00 58.91 207 HIS A O 1
ATOM 1700 N N . GLY A 1 208 ? 27.400 1.886 -41.962 1.00 54.47 208 GLY A N 1
ATOM 1701 C CA . GLY A 1 208 ? 27.643 0.496 -42.363 1.00 54.47 208 GLY A CA 1
ATOM 1702 C C . GLY A 1 208 ? 26.809 0.050 -43.568 1.00 54.47 208 GLY A C 1
ATOM 1703 O O . GLY A 1 208 ? 27.240 -0.836 -44.302 1.00 54.47 208 GLY A O 1
ATOM 1704 N N . THR A 1 209 ? 25.660 0.689 -43.800 1.00 54.38 209 THR A N 1
ATOM 1705 C CA . THR A 1 209 ? 24.721 0.312 -44.869 1.00 54.38 209 THR A CA 1
ATOM 1706 C C . THR A 1 209 ? 25.174 0.839 -46.238 1.00 54.38 209 THR A C 1
ATOM 1708 O O . THR A 1 209 ? 25.047 0.129 -47.231 1.00 54.38 209 THR A O 1
ATOM 1711 N N . ASP A 1 210 ? 25.839 2.000 -46.292 1.00 53.44 210 ASP A N 1
ATOM 1712 C CA . ASP A 1 210 ? 26.391 2.552 -47.544 1.00 53.44 210 ASP A CA 1
ATOM 1713 C C . ASP A 1 210 ? 27.608 1.784 -48.089 1.00 53.44 210 ASP A C 1
ATOM 1715 O O . ASP A 1 210 ? 27.855 1.762 -49.294 1.00 53.44 210 ASP A O 1
ATOM 1719 N N . ARG A 1 211 ? 28.372 1.086 -47.236 1.00 54.78 211 ARG A N 1
ATOM 1720 C CA . ARG A 1 211 ? 29.547 0.312 -47.689 1.00 54.78 211 ARG A CA 1
ATOM 1721 C C . ARG A 1 211 ? 29.205 -1.062 -48.277 1.00 54.78 211 ARG A C 1
ATOM 1723 O O . ARG A 1 211 ? 30.087 -1.696 -48.851 1.00 54.78 211 ARG A O 1
ATOM 1730 N N . GLY A 1 212 ? 27.955 -1.515 -48.154 1.00 50.88 212 GLY A N 1
ATOM 1731 C CA . GLY A 1 212 ? 27.482 -2.783 -48.723 1.00 50.88 212 GLY A CA 1
ATOM 1732 C C . GLY A 1 212 ? 26.949 -2.674 -50.155 1.00 50.88 212 GLY A C 1
ATOM 1733 O O . GLY A 1 212 ? 26.930 -3.671 -50.868 1.00 50.88 212 GLY A O 1
ATOM 1734 N N . VAL A 1 213 ? 26.560 -1.474 -50.598 1.00 55.16 213 VAL A N 1
ATOM 1735 C CA . VAL A 1 213 ? 25.932 -1.255 -51.917 1.00 55.16 213 VAL A CA 1
ATOM 1736 C C . VAL A 1 213 ? 26.967 -0.971 -53.021 1.00 55.16 213 VAL A C 1
ATOM 1738 O O . VAL A 1 213 ? 26.666 -1.093 -54.201 1.00 55.16 213 VAL A O 1
ATOM 1741 N N . GLY A 1 214 ? 28.224 -0.684 -52.664 1.00 51.78 214 GLY A N 1
ATOM 1742 C CA . GLY A 1 214 ? 29.298 -0.370 -53.618 1.00 51.78 214 GLY A CA 1
ATOM 1743 C C . GLY A 1 214 ? 30.163 -1.545 -54.103 1.00 51.78 214 GLY A C 1
ATOM 1744 O O . GLY A 1 214 ? 31.197 -1.293 -54.712 1.00 51.78 214 GLY A O 1
ATOM 1745 N N . ARG A 1 215 ? 29.818 -2.810 -53.809 1.00 52.75 215 ARG A N 1
ATOM 1746 C CA . ARG A 1 215 ? 30.651 -3.985 -54.171 1.00 52.75 215 ARG A CA 1
ATOM 1747 C C . ARG A 1 215 ? 29.916 -5.065 -54.976 1.00 52.75 215 ARG A C 1
ATOM 1749 O O . ARG A 1 215 ? 30.302 -6.229 -54.939 1.00 52.75 215 ARG A O 1
ATOM 1756 N N . ALA A 1 216 ? 28.866 -4.672 -55.688 1.00 55.66 216 ALA A N 1
ATOM 1757 C CA . ALA A 1 216 ? 28.195 -5.495 -56.687 1.00 55.66 216 ALA A CA 1
ATOM 1758 C C . ALA A 1 216 ? 28.220 -4.759 -58.034 1.00 55.66 216 ALA A C 1
ATOM 1760 O O . ALA A 1 216 ? 27.231 -4.162 -58.442 1.00 55.66 216 ALA A O 1
ATOM 1761 N N . ASN A 1 217 ? 29.395 -4.735 -58.658 1.00 45.75 217 ASN A N 1
ATOM 1762 C CA . ASN A 1 217 ? 29.596 -4.570 -60.097 1.00 45.75 217 ASN A CA 1
ATOM 1763 C C . ASN A 1 217 ? 30.940 -5.199 -60.454 1.00 45.75 217 ASN A C 1
ATOM 1765 O O . ASN A 1 217 ? 31.911 -4.931 -59.708 1.00 45.75 217 ASN A O 1
#

InterPro domains:
  IPR008506 SRP-independent targeting protein 2/TMEM208 [PF05620] (36-199)
  IPR008506 SRP-independent targeting protein 2/TMEM208 [PTHR13505] (35-202)